Protein AF-A0A9P1GVY6-F1 (afdb_monomer)

Organism: NCBI:txid1442378

Nearest PDB structures (foldseek):
  7t14-assembly1_A  TM=4.609E-01  e=3.545E-01  Simian immunodeficiency virus (MM251 ISOLATE)

Structure (mmCIF, N/CA/C/O backbone):
data_AF-A0A9P1GVY6-F1
#
_entry.id   AF-A0A9P1GVY6-F1
#
loop_
_atom_site.group_PDB
_atom_site.id
_atom_site.type_symbol
_atom_site.label_atom_id
_atom_site.label_alt_id
_atom_site.label_comp_id
_atom_site.label_asym_id
_atom_site.label_entity_id
_atom_site.label_seq_id
_atom_site.pdbx_PDB_ins_code
_atom_site.Cartn_x
_atom_site.Cartn_y
_atom_site.Cartn_z
_atom_site.occupancy
_atom_site.B_iso_or_equiv
_atom_site.auth_seq_id
_atom_site.auth_comp_id
_atom_site.auth_asym_id
_atom_site.auth_atom_id
_atom_site.pdbx_PDB_model_num
ATOM 1 N N . MET A 1 1 ? -39.855 29.601 67.114 1.00 57.88 1 MET A N 1
ATOM 2 C CA . MET A 1 1 ? -40.256 28.501 66.204 1.00 57.88 1 MET A CA 1
ATOM 3 C C . MET A 1 1 ? -40.952 29.017 64.950 1.00 57.88 1 MET A C 1
ATOM 5 O O . MET A 1 1 ? -40.635 28.492 63.898 1.00 57.88 1 MET A O 1
ATOM 9 N N . GLN A 1 2 ? -41.820 30.037 65.027 1.00 58.91 2 GLN A N 1
ATOM 10 C CA . GLN A 1 2 ? -42.481 30.611 63.844 1.00 58.91 2 GLN A CA 1
ATOM 11 C C . GLN A 1 2 ? -41.508 31.333 62.884 1.00 58.91 2 GLN A C 1
ATOM 13 O O . GLN A 1 2 ? -41.535 31.057 61.695 1.00 58.91 2 GLN A O 1
ATOM 18 N N . GLU A 1 3 ? -40.568 32.137 63.402 1.00 62.12 3 GLU A N 1
ATOM 19 C CA . GLU A 1 3 ? -39.547 32.831 62.580 1.00 62.12 3 GLU A CA 1
ATOM 20 C C . GLU A 1 3 ? -38.687 31.884 61.734 1.00 62.12 3 GLU A C 1
ATOM 22 O O . GLU A 1 3 ? -38.387 32.171 60.583 1.00 62.12 3 GLU A O 1
ATOM 27 N N . PHE A 1 4 ? -38.333 30.716 62.276 1.00 57.78 4 PHE A N 1
ATOM 28 C CA . PHE A 1 4 ? -37.500 29.743 61.564 1.00 57.78 4 PHE A CA 1
ATOM 29 C C . PHE A 1 4 ? -38.261 29.055 60.417 1.00 57.78 4 PHE A C 1
ATOM 31 O O . PHE A 1 4 ? -37.664 28.607 59.442 1.00 57.78 4 PHE A O 1
ATOM 38 N N . VAL A 1 5 ? -39.591 28.970 60.522 1.00 68.12 5 VAL A N 1
ATOM 39 C CA . VAL A 1 5 ? -40.455 28.442 59.455 1.00 68.12 5 VAL A CA 1
ATOM 40 C C . VAL A 1 5 ? -40.623 29.481 58.343 1.00 68.12 5 VAL A C 1
ATOM 42 O O . VAL A 1 5 ? -40.557 29.112 57.169 1.00 68.12 5 VAL A O 1
ATOM 45 N N . ASP A 1 6 ? -40.740 30.762 58.699 1.00 71.75 6 ASP A N 1
ATOM 46 C CA . ASP A 1 6 ? -40.841 31.867 57.738 1.00 71.75 6 ASP A CA 1
ATOM 47 C C . ASP A 1 6 ? -39.524 32.072 56.962 1.00 71.75 6 ASP A C 1
ATOM 49 O O . ASP A 1 6 ? -39.542 32.279 55.744 1.00 71.75 6 ASP A O 1
ATOM 53 N N . GLU A 1 7 ? -38.364 31.920 57.612 1.00 69.50 7 GLU A N 1
ATOM 54 C CA . GLU A 1 7 ? -37.059 31.950 56.934 1.00 69.50 7 GLU A CA 1
ATOM 55 C C . GLU A 1 7 ? -36.899 30.792 55.937 1.00 69.50 7 GLU A C 1
ATOM 57 O O . GLU A 1 7 ? -36.458 30.999 54.804 1.00 69.50 7 GLU A O 1
ATOM 62 N N . LEU A 1 8 ? -37.319 29.577 56.304 1.00 68.00 8 LEU A N 1
ATOM 63 C CA . LEU A 1 8 ? -37.258 28.416 55.409 1.00 68.00 8 LEU A CA 1
ATOM 64 C C . LEU A 1 8 ? -38.210 28.542 54.211 1.00 68.00 8 LEU A C 1
ATOM 66 O O . LEU A 1 8 ? -37.869 28.106 53.108 1.00 68.00 8 LEU A O 1
ATOM 70 N N . GLN A 1 9 ? -39.380 29.157 54.396 1.00 70.00 9 GLN A N 1
ATOM 71 C CA . GLN A 1 9 ? -40.295 29.457 53.293 1.00 70.00 9 GLN A CA 1
ATOM 72 C C . GLN A 1 9 ? -39.716 30.520 52.361 1.00 70.00 9 GLN A C 1
ATOM 74 O O . GLN A 1 9 ? -39.736 30.332 51.147 1.00 70.00 9 GLN A O 1
ATOM 79 N N . THR A 1 10 ? -39.090 31.556 52.916 1.00 78.81 10 THR A N 1
ATOM 80 C CA . THR A 1 10 ? -38.424 32.606 52.136 1.00 78.81 10 THR A CA 1
ATOM 81 C C . THR A 1 10 ? -37.273 32.038 51.299 1.00 78.81 10 THR A C 1
ATOM 83 O O . THR A 1 10 ? -37.149 32.337 50.112 1.00 78.81 10 THR A O 1
ATOM 86 N N . VAL A 1 11 ? -36.458 31.145 51.872 1.00 73.38 11 VAL A N 1
ATOM 87 C CA . VAL A 1 11 ? -35.367 30.472 51.144 1.00 73.38 11 VAL A CA 1
ATOM 88 C C . VAL A 1 11 ? -35.909 29.577 50.026 1.00 73.38 11 VAL A C 1
ATOM 90 O O . VAL A 1 11 ? -35.386 29.601 48.912 1.00 73.38 11 VAL A O 1
ATOM 93 N N . ARG A 1 12 ? -36.978 28.817 50.281 1.00 75.50 12 ARG A N 1
ATOM 94 C CA . ARG A 1 12 ? -37.619 27.966 49.267 1.00 75.50 12 ARG A CA 1
ATOM 95 C C . ARG A 1 12 ? -38.188 28.785 48.107 1.00 75.50 12 ARG A C 1
ATOM 97 O O . ARG A 1 12 ? -38.068 28.378 46.947 1.00 75.50 12 ARG A O 1
ATOM 104 N N . ASP A 1 13 ? -38.802 29.919 48.410 1.00 78.44 13 ASP A N 1
ATOM 105 C CA . ASP A 1 13 ? -39.439 30.766 47.408 1.00 78.44 13 ASP A CA 1
ATOM 106 C C . ASP A 1 13 ? -38.372 31.486 46.558 1.00 78.44 13 ASP A C 1
ATOM 108 O O . ASP A 1 13 ? -38.482 31.506 45.330 1.00 78.44 13 ASP A O 1
ATOM 112 N N . ASN A 1 14 ? -37.256 31.901 47.171 1.00 75.75 14 ASN A N 1
ATOM 113 C CA . ASN A 1 14 ? -36.083 32.425 46.464 1.00 75.75 14 ASN A CA 1
ATOM 114 C C . ASN A 1 14 ? -35.430 31.375 45.551 1.00 75.75 14 ASN A C 1
ATOM 116 O O . ASN A 1 14 ? -35.123 31.668 44.398 1.00 75.75 14 ASN A O 1
ATOM 120 N N . ILE A 1 15 ? -35.265 30.129 46.015 1.00 70.81 15 ILE A N 1
ATOM 121 C CA . ILE A 1 15 ? -34.737 29.036 45.178 1.00 70.81 15 ILE A CA 1
ATOM 122 C C . ILE A 1 15 ? -35.673 28.764 43.996 1.00 70.81 15 ILE A C 1
ATOM 124 O O . ILE A 1 15 ? -35.215 28.573 42.872 1.00 70.81 15 ILE A O 1
ATOM 128 N N . SER A 1 16 ? -36.987 28.793 44.220 1.00 76.62 16 SER A N 1
ATOM 129 C CA . SER A 1 16 ? -37.978 28.580 43.159 1.00 76.62 16 SER A CA 1
ATOM 130 C C . SER A 1 16 ? -37.952 29.696 42.110 1.00 76.62 16 SER A C 1
ATOM 132 O O . SER A 1 16 ? -38.158 29.429 40.924 1.00 76.62 16 SER A O 1
ATOM 134 N N . GLN A 1 17 ? -37.678 30.933 42.528 1.00 73.62 17 GLN A N 1
ATOM 135 C CA . GLN A 1 17 ? -37.524 32.071 41.628 1.00 73.62 17 GLN A CA 1
ATOM 136 C C . GLN A 1 17 ? -36.227 31.983 40.817 1.00 73.62 17 GLN A C 1
ATOM 138 O O . GLN A 1 17 ? -36.279 32.108 39.596 1.00 73.62 17 GLN A O 1
ATOM 143 N N . VAL A 1 18 ? -35.102 31.648 41.455 1.00 69.00 18 VAL A N 1
ATOM 144 C CA . VAL A 1 18 ? -33.816 31.449 40.766 1.00 69.00 18 VAL A CA 1
ATOM 145 C C . VAL A 1 18 ? -33.903 30.294 39.767 1.00 69.00 18 VAL A C 1
ATOM 147 O O . VAL A 1 18 ? -33.443 30.422 38.638 1.00 69.00 18 VAL A O 1
ATOM 150 N N . VAL A 1 19 ? -34.557 29.184 40.123 1.00 69.94 19 VAL A N 1
ATOM 151 C CA . VAL A 1 19 ? -34.776 28.068 39.190 1.00 69.94 19 VAL A CA 1
ATOM 152 C C . VAL A 1 19 ? -35.637 28.500 38.000 1.00 69.94 19 VAL A C 1
ATOM 154 O O . VAL A 1 19 ? -35.350 28.087 36.881 1.00 69.94 19 VAL A O 1
ATOM 157 N N . ARG A 1 20 ? -36.652 29.357 38.189 1.00 68.62 20 ARG A N 1
ATOM 158 C CA . ARG A 1 20 ? -37.438 29.902 37.066 1.00 68.62 20 ARG A CA 1
ATOM 159 C C . ARG A 1 20 ? -36.641 30.854 36.186 1.00 68.62 20 ARG A C 1
ATOM 161 O O . ARG A 1 20 ? -36.796 30.776 34.975 1.00 68.62 20 ARG A O 1
ATOM 168 N N . GLU A 1 21 ? -35.816 31.722 36.761 1.00 66.62 21 GLU A N 1
ATOM 169 C CA . GLU A 1 21 ? -34.974 32.654 36.000 1.00 66.62 21 GLU A CA 1
ATOM 170 C C . GLU A 1 21 ? -33.907 31.892 35.195 1.00 66.62 21 GLU A C 1
ATOM 172 O O . GLU A 1 21 ? -33.784 32.102 33.991 1.00 66.62 21 GLU A O 1
ATOM 177 N N . VAL A 1 22 ? -33.254 30.892 35.799 1.00 61.00 22 VAL A N 1
ATOM 178 C CA . VAL A 1 22 ? -32.288 30.014 35.112 1.00 61.00 22 VAL A CA 1
ATOM 179 C C . VAL A 1 22 ? -32.962 29.154 34.032 1.00 61.00 22 VAL A C 1
ATOM 181 O O . VAL A 1 22 ? -32.386 28.931 32.970 1.00 61.00 22 VAL A O 1
ATOM 184 N N . MET A 1 23 ? -34.196 28.690 34.260 1.00 55.56 23 MET A N 1
ATOM 185 C CA . MET A 1 23 ? -34.976 27.950 33.255 1.00 55.56 23 MET A CA 1
ATOM 186 C C . MET A 1 23 ? -35.501 28.855 32.127 1.00 55.56 23 MET A C 1
ATOM 188 O O . MET A 1 23 ? -35.680 28.377 31.009 1.00 55.56 23 MET A O 1
ATOM 192 N N . ALA A 1 24 ? -35.736 30.146 32.388 1.00 58.75 24 ALA A N 1
ATOM 193 C CA . ALA A 1 24 ? -36.152 31.120 31.376 1.00 58.75 24 ALA A CA 1
ATOM 194 C C . ALA A 1 24 ? -34.991 31.529 30.452 1.00 58.75 24 ALA A C 1
ATOM 196 O O . ALA A 1 24 ? -35.210 31.703 29.250 1.00 58.75 24 ALA A O 1
ATOM 197 N N . ASP A 1 25 ? -33.766 31.593 30.986 1.00 48.94 25 ASP A N 1
ATOM 198 C CA . ASP A 1 25 ? -32.536 31.770 30.202 1.00 48.94 25 ASP A CA 1
ATOM 199 C C . ASP A 1 25 ? -32.129 30.496 29.441 1.00 48.94 25 ASP A C 1
ATOM 201 O O . ASP A 1 25 ? -31.471 30.573 28.405 1.00 48.94 25 ASP A O 1
ATOM 205 N N . PHE A 1 26 ? -32.624 29.323 29.855 1.00 46.75 26 PHE A N 1
ATOM 206 C CA . PHE A 1 26 ? -32.572 28.075 29.079 1.00 46.75 26 PHE A CA 1
ATOM 207 C C . PHE A 1 26 ? -33.633 28.010 27.965 1.00 46.75 26 PHE A C 1
ATOM 209 O O . PHE A 1 26 ? -34.124 26.938 27.596 1.00 46.75 26 PHE A O 1
ATOM 216 N N . ARG A 1 27 ? -33.961 29.158 27.359 1.00 46.38 27 ARG A N 1
ATOM 217 C CA . ARG A 1 27 ? -34.572 29.183 26.031 1.00 46.38 27 ARG A CA 1
ATOM 218 C C . ARG A 1 27 ? -33.591 28.520 25.073 1.00 46.38 27 ARG A C 1
ATOM 220 O O . ARG A 1 27 ? -32.607 29.123 24.651 1.00 46.38 27 ARG A O 1
ATOM 227 N N . GLN A 1 28 ? -33.871 27.260 24.746 1.00 48.03 28 GLN A N 1
ATOM 228 C CA . GLN A 1 28 ? -33.249 26.581 23.620 1.00 48.03 28 GLN A CA 1
ATOM 229 C C . GLN A 1 28 ? -33.235 27.557 22.435 1.00 48.03 28 GLN A C 1
ATOM 231 O O . GLN A 1 28 ? -34.295 28.119 22.125 1.00 48.03 28 GLN A O 1
ATOM 236 N N . PRO A 1 29 ? -32.089 27.794 21.771 1.00 40.66 29 PRO A N 1
ATOM 237 C CA . PRO A 1 29 ? -32.137 28.430 20.469 1.00 40.66 29 PRO A CA 1
ATOM 238 C C . PRO A 1 29 ? -33.083 27.578 19.626 1.00 40.66 29 PRO A C 1
ATOM 240 O O . PRO A 1 29 ? -32.897 26.364 19.528 1.00 40.66 29 PRO A O 1
ATOM 243 N N . SER A 1 30 ? -34.149 28.194 19.110 1.00 42.09 30 SER A N 1
ATOM 244 C CA . SER A 1 30 ? -35.075 27.545 18.189 1.00 42.09 30 SER A CA 1
ATOM 245 C C . SER A 1 30 ? -34.239 26.837 17.134 1.00 42.09 30 SER A C 1
ATOM 247 O O . SER A 1 30 ? -33.500 27.503 16.403 1.00 42.09 30 SER A O 1
ATOM 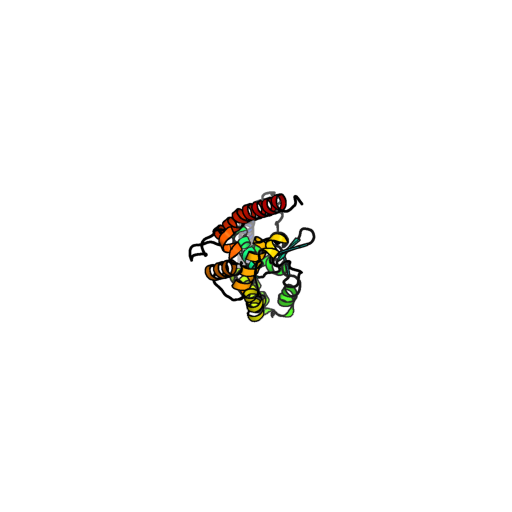249 N N . LEU A 1 31 ? -34.311 25.503 17.125 1.00 42.12 31 LEU A N 1
ATOM 250 C CA . LEU A 1 31 ? -33.673 24.673 16.116 1.00 42.12 31 LEU A CA 1
ATOM 251 C C . LEU A 1 31 ? -33.998 25.298 14.758 1.00 42.12 31 LEU A C 1
ATOM 253 O O . LEU A 1 31 ? -35.185 25.491 14.470 1.00 42.12 31 LEU A O 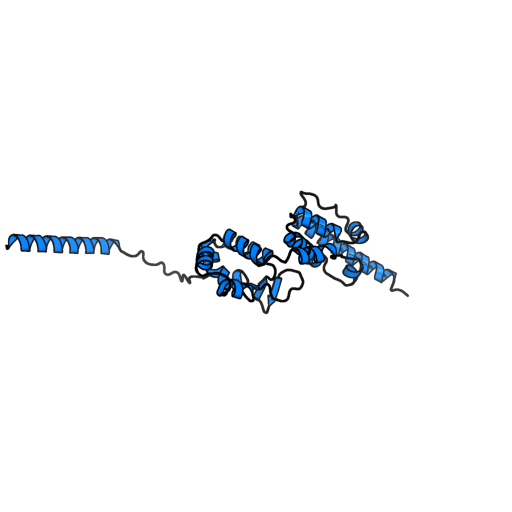1
ATOM 257 N N . PRO A 1 32 ? -33.003 25.647 13.925 1.00 37.62 32 PRO A N 1
ATOM 258 C CA . PRO A 1 32 ? -33.308 25.845 12.527 1.00 37.62 32 PRO A CA 1
ATOM 259 C C . PRO A 1 32 ? -33.958 24.542 12.057 1.00 37.62 32 PRO A C 1
ATOM 261 O O . PRO A 1 32 ? -33.372 23.468 12.194 1.00 37.62 32 PRO A O 1
ATOM 264 N N . THR A 1 33 ? -35.190 24.628 11.557 1.00 41.81 33 THR A N 1
ATOM 265 C CA . THR A 1 33 ? -35.785 23.622 10.674 1.00 41.81 33 THR A CA 1
ATOM 266 C C . THR A 1 33 ? -34.893 23.526 9.445 1.00 41.81 33 THR A C 1
ATOM 268 O O . THR A 1 33 ? -35.116 24.162 8.422 1.00 41.81 33 THR A O 1
ATOM 271 N N . ALA A 1 34 ? -33.812 22.789 9.609 1.00 41.19 34 ALA A N 1
ATOM 272 C CA . ALA A 1 34 ? -33.017 22.217 8.564 1.00 41.19 34 ALA A CA 1
ATOM 273 C C . ALA A 1 34 ? -33.097 20.726 8.838 1.00 41.19 34 ALA A C 1
ATOM 275 O O . ALA A 1 34 ? -32.741 20.283 9.935 1.00 41.19 34 ALA A O 1
ATOM 276 N N . ASP A 1 35 ? -33.589 19.986 7.854 1.00 37.91 35 ASP A N 1
ATOM 277 C CA . ASP A 1 35 ? -33.388 18.554 7.699 1.00 37.91 35 ASP A CA 1
ATOM 278 C C . ASP A 1 35 ? -31.891 18.242 7.825 1.00 37.91 35 ASP A C 1
ATOM 280 O O . ASP A 1 35 ? -31.164 18.085 6.849 1.00 37.91 35 ASP A O 1
ATOM 284 N N . THR A 1 36 ? -31.387 18.204 9.054 1.00 40.12 36 THR A N 1
ATOM 285 C CA . THR A 1 36 ? -30.018 17.808 9.342 1.00 40.12 36 THR A CA 1
ATOM 286 C C . THR A 1 36 ? -30.092 16.328 9.624 1.00 40.12 36 THR A C 1
ATOM 288 O O . THR A 1 36 ? -29.947 15.862 10.752 1.00 40.12 36 THR A O 1
ATOM 291 N N . THR A 1 37 ? -30.380 15.581 8.561 1.00 39.41 37 THR A N 1
ATOM 292 C CA . THR A 1 37 ? -29.920 14.207 8.439 1.00 39.41 37 THR A CA 1
ATOM 293 C C . THR A 1 37 ? -28.463 14.232 8.885 1.00 39.41 37 THR A C 1
ATOM 295 O O . THR A 1 37 ? -27.634 14.890 8.256 1.00 39.41 37 THR A O 1
ATOM 298 N N . PHE A 1 38 ? -28.148 13.614 10.022 1.00 43.47 38 PHE A N 1
ATOM 299 C CA . PHE A 1 38 ? -26.767 13.311 10.365 1.00 43.47 38 PHE A CA 1
ATOM 300 C C . PHE A 1 38 ? -26.301 12.377 9.246 1.00 43.47 38 PHE A C 1
ATOM 302 O O . PHE A 1 38 ? -26.615 11.190 9.263 1.00 43.47 38 PHE A O 1
ATOM 309 N N . ILE A 1 39 ? -25.668 12.922 8.204 1.00 53.41 39 ILE A N 1
ATOM 310 C CA . ILE A 1 39 ? -25.102 12.113 7.129 1.00 53.41 39 ILE A CA 1
ATOM 311 C C . ILE A 1 39 ? -23.860 11.475 7.745 1.00 53.41 39 ILE A C 1
ATOM 313 O O . ILE A 1 39 ? -22.765 12.036 7.706 1.00 53.41 39 ILE A O 1
ATOM 317 N N . GLY A 1 40 ? -24.059 10.348 8.428 1.00 66.12 40 GLY A N 1
ATOM 318 C CA . GLY A 1 40 ? -22.969 9.474 8.822 1.00 66.12 40 GLY A CA 1
ATOM 319 C C . GLY A 1 40 ? -22.167 9.144 7.570 1.00 66.12 40 GLY A C 1
ATOM 320 O O . GLY A 1 40 ? -22.735 8.841 6.522 1.00 66.12 40 GLY A O 1
ATOM 321 N N . LEU A 1 41 ? -20.845 9.276 7.646 1.00 81.94 41 LEU A N 1
ATOM 322 C CA . LEU A 1 41 ? -19.992 8.863 6.544 1.00 81.94 41 LEU A CA 1
ATOM 323 C C . LEU A 1 41 ? -20.113 7.342 6.406 1.00 81.94 41 LEU A C 1
ATOM 325 O O . LEU A 1 41 ? -19.606 6.611 7.251 1.00 81.94 41 LEU A O 1
ATOM 329 N N . GLU A 1 42 ? -20.798 6.870 5.366 1.00 86.44 42 GLU A N 1
ATOM 330 C CA . GLU A 1 42 ? -20.903 5.428 5.130 1.00 86.44 42 GLU A CA 1
ATOM 331 C C . GLU A 1 42 ? -19.528 4.827 4.779 1.00 86.44 42 GLU A C 1
ATOM 333 O O . GLU A 1 42 ? -18.759 5.480 4.058 1.00 86.44 42 GLU A O 1
ATOM 338 N N . PRO A 1 43 ? -19.213 3.594 5.231 1.00 86.69 43 PRO A N 1
ATOM 339 C CA . PRO A 1 43 ? -17.962 2.898 4.908 1.00 86.69 43 PRO A CA 1
ATOM 340 C C . PRO A 1 43 ? -17.672 2.843 3.405 1.00 86.69 43 PRO A C 1
ATOM 342 O O . PRO A 1 43 ? -16.525 2.986 2.988 1.00 86.69 43 PRO A O 1
ATOM 345 N N . GLU A 1 44 ? -18.716 2.730 2.584 1.00 87.81 44 GLU A N 1
ATOM 346 C CA . GLU A 1 44 ? -18.644 2.705 1.118 1.00 87.81 44 GLU A CA 1
ATOM 347 C C . GLU A 1 44 ? -17.942 3.944 0.532 1.00 87.81 44 GLU A C 1
ATOM 349 O O . GLU A 1 44 ? -17.226 3.847 -0.464 1.00 87.81 44 GLU A O 1
ATOM 354 N N . HIS A 1 45 ? -18.044 5.109 1.185 1.00 85.88 45 HIS A N 1
ATOM 355 C CA . HIS A 1 45 ? -17.346 6.325 0.749 1.00 85.88 45 HIS A CA 1
ATOM 356 C C . HIS A 1 45 ? -15.822 6.250 0.951 1.00 85.88 45 HIS A C 1
ATOM 358 O O . HIS A 1 45 ? -15.056 6.965 0.281 1.00 85.88 45 HIS A O 1
ATOM 364 N N . ILE A 1 46 ? -15.365 5.414 1.885 1.00 91.06 46 ILE A N 1
ATOM 365 C CA . ILE A 1 46 ? -13.948 5.118 2.122 1.00 91.06 46 ILE A CA 1
ATOM 366 C C . ILE A 1 46 ? -13.515 3.965 1.207 1.00 91.06 46 ILE A C 1
ATOM 368 O O . ILE A 1 46 ? -12.495 4.098 0.522 1.00 91.06 46 ILE A O 1
ATOM 372 N N . GLY A 1 47 ? -14.334 2.912 1.156 1.00 93.25 47 GLY A N 1
ATOM 373 C CA . GLY A 1 47 ? -14.060 1.598 0.580 1.00 93.25 47 GLY A CA 1
ATOM 374 C C . GLY A 1 47 ? -13.663 0.589 1.660 1.00 93.25 47 GLY A C 1
ATOM 375 O O . GLY A 1 47 ? -13.341 0.962 2.789 1.00 93.25 47 GLY A O 1
ATOM 376 N N . TYR A 1 48 ? -13.684 -0.694 1.311 1.00 96.12 48 TYR A N 1
ATOM 377 C CA . TYR A 1 48 ? -13.431 -1.786 2.251 1.00 96.12 48 TYR A CA 1
ATOM 378 C C . TYR A 1 48 ? -12.014 -2.322 2.114 1.00 96.12 48 TYR A C 1
ATOM 380 O O . TYR A 1 48 ? -11.447 -2.303 1.030 1.00 96.12 48 TYR A O 1
ATOM 388 N N . PHE A 1 49 ? -11.445 -2.838 3.194 1.00 97.25 49 PHE A N 1
ATOM 389 C CA . PHE A 1 49 ? -10.153 -3.506 3.202 1.00 97.25 49 PHE A CA 1
ATOM 390 C C . PHE A 1 49 ? -10.342 -5.005 3.410 1.00 97.25 49 PHE A C 1
ATOM 392 O O . PHE A 1 49 ? -10.831 -5.435 4.457 1.00 97.25 49 PHE A O 1
ATOM 399 N N . ASN A 1 50 ? -9.940 -5.792 2.415 1.00 95.94 50 ASN A N 1
ATOM 400 C CA . ASN A 1 50 ? -9.920 -7.245 2.479 1.00 95.94 50 ASN A CA 1
ATOM 401 C C . ASN A 1 50 ? -8.596 -7.772 1.903 1.00 95.94 50 ASN A C 1
ATOM 403 O O . ASN A 1 50 ? -8.474 -7.892 0.682 1.00 95.94 50 ASN A O 1
ATOM 407 N N . PRO A 1 51 ? -7.610 -8.119 2.744 1.00 93.75 51 PRO A N 1
ATOM 408 C CA . PRO A 1 51 ? -6.330 -8.648 2.268 1.00 93.75 51 PRO A CA 1
ATOM 409 C C . PRO A 1 51 ? -6.455 -10.041 1.622 1.00 93.75 51 PRO A C 1
ATOM 411 O O . PRO A 1 51 ? -5.555 -10.446 0.890 1.00 93.75 51 PRO A O 1
ATOM 414 N N . ASP A 1 52 ? -7.556 -10.764 1.859 1.00 93.25 52 ASP A N 1
ATOM 415 C CA . ASP A 1 52 ? -7.777 -12.112 1.318 1.00 93.25 52 ASP A CA 1
ATOM 416 C C . ASP A 1 52 ? -8.534 -12.103 -0.020 1.00 93.25 52 ASP A C 1
ATOM 418 O O . ASP A 1 52 ? -8.711 -13.154 -0.642 1.00 93.25 52 ASP A O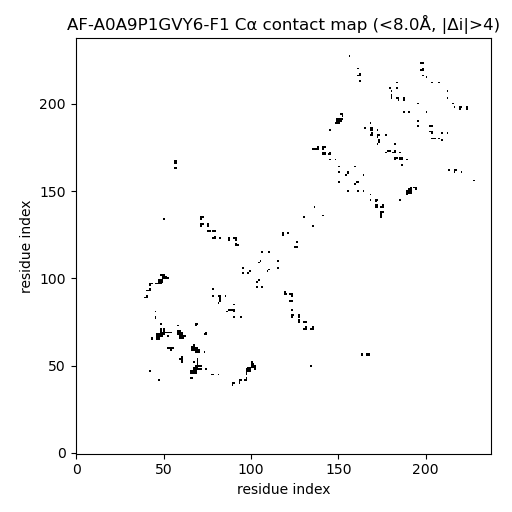 1
ATOM 422 N N . ALA A 1 53 ? -9.033 -10.941 -0.454 1.00 91.19 53 ALA A N 1
ATOM 423 C CA . ALA A 1 53 ? -9.761 -10.842 -1.711 1.00 91.19 53 ALA A CA 1
ATOM 424 C C . ALA A 1 53 ? -8.824 -11.077 -2.912 1.00 91.19 53 ALA A C 1
ATOM 426 O O . ALA A 1 53 ? -7.641 -10.726 -2.864 1.00 91.19 53 ALA A O 1
ATOM 427 N N . PRO A 1 54 ? -9.337 -11.664 -4.010 1.00 86.75 54 PRO A N 1
ATOM 428 C CA . PRO A 1 54 ? -8.559 -11.835 -5.226 1.00 86.75 54 PRO A CA 1
ATOM 429 C C . PRO A 1 54 ? -8.121 -10.476 -5.782 1.00 86.75 54 PRO A C 1
ATOM 431 O O . PRO A 1 54 ? -8.909 -9.533 -5.872 1.00 86.75 54 PRO A O 1
ATOM 434 N N . ASP A 1 55 ? -6.851 -10.415 -6.172 1.00 84.38 55 ASP A N 1
ATOM 435 C CA . ASP A 1 55 ? -6.148 -9.210 -6.597 1.00 84.38 55 ASP A CA 1
ATOM 436 C C . ASP A 1 55 ? -5.429 -9.492 -7.919 1.00 84.38 55 ASP A C 1
ATOM 438 O O . ASP A 1 55 ? -4.686 -10.470 -8.039 1.00 84.38 55 ASP A O 1
ATOM 442 N N . ASP A 1 56 ? -5.644 -8.633 -8.909 1.00 83.38 56 ASP A N 1
ATOM 443 C CA . ASP A 1 56 ? -4.973 -8.680 -10.211 1.00 83.38 56 ASP A CA 1
ATOM 444 C C . ASP A 1 56 ? -3.548 -8.090 -10.170 1.00 83.38 56 ASP A C 1
ATOM 446 O O . ASP A 1 56 ? -2.839 -8.053 -11.177 1.00 83.38 56 ASP A O 1
ATOM 450 N N . GLY A 1 57 ? -3.110 -7.664 -8.985 1.00 79.56 57 GLY A N 1
ATOM 451 C CA . GLY A 1 57 ? -1.818 -7.064 -8.697 1.00 79.56 57 GLY A CA 1
ATOM 452 C C . GLY A 1 57 ? -1.895 -5.561 -8.434 1.00 79.56 57 GLY A C 1
ATOM 453 O O . GLY A 1 57 ? -0.930 -4.997 -7.910 1.00 79.56 57 GLY A O 1
ATOM 454 N N . THR A 1 58 ? -3.023 -4.912 -8.734 1.00 84.44 58 THR A N 1
ATOM 455 C CA . THR A 1 58 ? -3.211 -3.468 -8.531 1.00 84.44 58 THR A CA 1
ATOM 456 C C . THR A 1 58 ? -3.383 -3.076 -7.068 1.00 84.44 58 THR A C 1
ATOM 458 O O . THR A 1 58 ? -3.206 -1.905 -6.731 1.00 84.44 58 THR A O 1
ATOM 461 N N . GLY A 1 59 ? -3.701 -4.032 -6.190 1.00 86.12 59 GLY A N 1
ATOM 462 C CA . GLY A 1 59 ? -4.015 -3.747 -4.791 1.00 86.12 59 GLY A CA 1
ATOM 463 C C . GLY A 1 59 ? -5.454 -3.259 -4.578 1.00 86.12 59 GLY A C 1
ATOM 464 O O . GLY A 1 59 ? -5.801 -2.856 -3.462 1.00 86.12 59 GLY A O 1
ATOM 465 N N . ILE A 1 60 ? -6.273 -3.256 -5.639 1.00 89.75 60 ILE A N 1
ATOM 466 C CA . ILE A 1 60 ? -7.667 -2.811 -5.648 1.00 89.75 60 ILE A CA 1
ATOM 467 C C . ILE A 1 60 ? -8.495 -3.810 -6.462 1.00 89.75 60 ILE A C 1
ATOM 469 O O . ILE A 1 60 ? -8.196 -4.104 -7.611 1.00 89.75 60 ILE A O 1
ATOM 473 N N . SER A 1 61 ? -9.583 -4.287 -5.879 1.00 88.75 61 SER A N 1
ATOM 474 C CA . SER A 1 61 ? -10.588 -5.124 -6.518 1.00 88.75 61 SER A CA 1
ATOM 475 C C . SER A 1 61 ? -11.930 -4.393 -6.506 1.00 88.75 61 SER A C 1
ATOM 477 O O . SER A 1 61 ? -12.233 -3.647 -5.572 1.00 88.75 61 SER A O 1
ATOM 479 N N . MET A 1 62 ? -12.729 -4.561 -7.558 1.00 85.06 62 MET A N 1
ATOM 480 C CA . MET A 1 62 ? -14.092 -4.031 -7.613 1.00 85.06 62 MET A CA 1
ATOM 481 C C . MET A 1 62 ? -15.082 -5.185 -7.603 1.00 85.06 62 MET A C 1
ATOM 483 O O . MET A 1 62 ? -15.056 -6.035 -8.492 1.00 85.06 62 MET A O 1
ATOM 487 N N . GLU A 1 63 ? -15.987 -5.183 -6.631 1.00 83.75 63 GLU A N 1
ATOM 488 C CA . GLU A 1 63 ? -17.072 -6.153 -6.547 1.00 83.75 63 GLU A CA 1
ATOM 489 C C . GLU A 1 63 ? -18.404 -5.413 -6.598 1.00 83.75 63 GLU A C 1
ATOM 491 O O . GLU A 1 63 ? -18.756 -4.719 -5.655 1.00 83.75 63 GLU A O 1
ATOM 496 N N . THR A 1 64 ? -19.143 -5.553 -7.704 1.00 75.38 64 THR A N 1
ATOM 497 C CA . THR A 1 64 ? -20.533 -5.069 -7.839 1.00 75.38 64 THR A CA 1
ATOM 498 C C . THR A 1 64 ? -20.743 -3.640 -7.302 1.00 75.38 64 THR A C 1
ATOM 500 O O . THR A 1 64 ? -21.676 -3.394 -6.549 1.00 75.38 64 THR A O 1
ATOM 503 N N . ASP A 1 65 ? -19.857 -2.713 -7.691 1.00 81.56 65 ASP A N 1
ATOM 504 C CA . ASP A 1 65 ? -19.836 -1.284 -7.299 1.00 81.56 65 ASP A CA 1
ATOM 505 C C . ASP A 1 65 ? -19.184 -0.944 -5.941 1.00 81.56 65 ASP A C 1
ATOM 507 O O . ASP A 1 65 ? -19.119 0.213 -5.530 1.00 81.56 65 ASP A O 1
ATOM 511 N N . ILE A 1 66 ? -18.604 -1.934 -5.264 1.00 88.00 66 ILE A N 1
ATOM 512 C CA . ILE A 1 66 ? -17.845 -1.745 -4.029 1.00 88.00 66 ILE A CA 1
ATOM 513 C C . ILE A 1 66 ? -16.346 -1.775 -4.329 1.00 88.00 66 ILE A C 1
ATOM 515 O O . ILE A 1 66 ? -15.828 -2.705 -4.949 1.00 88.00 66 ILE A O 1
ATOM 519 N N . THR A 1 67 ? -15.626 -0.757 -3.851 1.00 91.94 67 THR A N 1
ATOM 520 C CA . THR A 1 67 ? -14.157 -0.737 -3.901 1.00 91.94 67 THR A CA 1
ATOM 521 C C . THR A 1 67 ? -13.585 -1.523 -2.727 1.00 91.94 67 THR A C 1
ATOM 523 O O . THR A 1 67 ? -13.785 -1.145 -1.568 1.00 91.94 67 THR A O 1
ATOM 526 N N . ILE A 1 68 ? -12.843 -2.585 -3.032 1.00 94.75 68 ILE A N 1
ATOM 527 C CA . ILE A 1 68 ? -12.148 -3.434 -2.068 1.00 94.75 68 ILE A CA 1
ATOM 528 C C . ILE A 1 68 ? -10.643 -3.243 -2.247 1.00 94.75 68 ILE A C 1
ATOM 530 O O . ILE A 1 68 ? -10.077 -3.536 -3.291 1.00 94.75 68 ILE A O 1
ATOM 534 N N . PHE A 1 69 ? -9.967 -2.767 -1.216 1.00 95.62 69 PHE A N 1
ATOM 535 C CA . PHE A 1 69 ? -8.519 -2.681 -1.157 1.00 95.62 69 PHE A CA 1
ATOM 536 C C . PHE A 1 69 ? -7.948 -3.999 -0.642 1.00 95.62 69 PHE A C 1
ATOM 538 O O . PHE A 1 69 ? -8.341 -4.478 0.422 1.00 95.62 69 PHE A O 1
ATOM 545 N N . THR A 1 70 ? -6.995 -4.559 -1.375 1.00 94.69 70 THR A N 1
ATOM 546 C CA . THR A 1 70 ? -6.234 -5.754 -0.977 1.00 94.69 70 THR A CA 1
ATOM 547 C C . THR A 1 70 ? -4.829 -5.385 -0.497 1.00 94.69 70 THR A C 1
ATOM 549 O O . THR A 1 70 ? -4.201 -6.132 0.249 1.00 94.69 70 THR A O 1
ATOM 552 N N . ASP A 1 71 ? -4.333 -4.207 -0.888 1.00 93.81 71 ASP A N 1
ATOM 553 C CA . ASP A 1 71 ? -3.077 -3.638 -0.406 1.00 93.81 71 ASP A CA 1
ATOM 554 C C . ASP A 1 71 ? -3.320 -2.673 0.762 1.00 93.81 71 ASP A C 1
ATOM 556 O O . ASP A 1 71 ? -3.981 -1.634 0.623 1.00 93.81 71 ASP A O 1
ATOM 560 N N . VAL A 1 72 ? -2.722 -2.997 1.912 1.00 95.38 72 VAL A N 1
ATOM 561 C CA . VAL A 1 72 ? -2.793 -2.179 3.122 1.00 95.38 72 VAL A CA 1
ATOM 562 C C . VAL A 1 72 ? -2.271 -0.763 2.893 1.00 95.38 72 VAL A C 1
ATOM 564 O O . VAL A 1 72 ? -2.871 0.184 3.389 1.00 95.38 72 VAL A O 1
ATOM 567 N N . PHE A 1 73 ? -1.219 -0.579 2.090 1.00 94.25 73 PHE A N 1
ATOM 568 C CA . PHE A 1 73 ? -0.628 0.739 1.863 1.00 94.25 73 PHE A CA 1
ATOM 569 C C . PHE A 1 73 ? -1.562 1.667 1.086 1.00 94.25 73 PHE A C 1
ATOM 571 O O . PHE A 1 73 ? -1.554 2.883 1.301 1.00 94.25 73 PHE A O 1
ATOM 578 N N . ILE A 1 74 ? -2.356 1.113 0.165 1.00 93.81 74 ILE A N 1
ATOM 579 C CA . ILE A 1 74 ? -3.336 1.882 -0.608 1.00 93.81 74 ILE A CA 1
ATOM 580 C C . ILE A 1 74 ? -4.508 2.248 0.301 1.00 93.81 74 ILE A C 1
ATOM 582 O O . ILE A 1 74 ? -4.903 3.417 0.354 1.00 93.81 74 ILE A O 1
ATOM 586 N N . PHE A 1 75 ? -5.013 1.277 1.067 1.00 96.50 75 PHE A N 1
ATOM 587 C CA . PHE A 1 75 ? -6.105 1.497 2.009 1.00 96.50 75 PHE A CA 1
ATOM 588 C C . PHE A 1 75 ? -5.762 2.563 3.056 1.00 96.50 75 PHE A C 1
ATOM 590 O O . PHE A 1 75 ? -6.529 3.504 3.261 1.00 96.50 75 PHE A O 1
ATOM 597 N N . THR A 1 76 ? -4.588 2.488 3.682 1.00 96.38 76 THR A N 1
ATOM 598 C CA . THR A 1 76 ? -4.185 3.467 4.699 1.00 96.38 76 THR A CA 1
ATOM 599 C C . THR A 1 76 ? -3.916 4.845 4.106 1.00 96.38 76 THR A C 1
ATOM 601 O O . THR A 1 76 ? -4.267 5.854 4.717 1.00 96.38 76 THR A O 1
ATOM 604 N N . SER A 1 77 ? -3.368 4.928 2.890 1.00 94.94 77 SER A N 1
ATOM 605 C CA . SER A 1 77 ? -3.242 6.202 2.164 1.00 94.94 77 SER A CA 1
ATOM 606 C C . SER A 1 77 ? -4.612 6.827 1.887 1.00 94.94 77 SER A C 1
ATOM 608 O O . SER A 1 77 ? -4.807 8.029 2.090 1.00 94.94 77 SER A O 1
ATOM 610 N N . ARG A 1 78 ? -5.595 6.008 1.492 1.00 94.88 78 ARG A N 1
ATOM 611 C CA . ARG A 1 78 ? -6.986 6.437 1.304 1.00 94.88 78 ARG A CA 1
ATOM 612 C C . ARG A 1 78 ? -7.609 6.910 2.616 1.00 94.88 78 ARG A C 1
ATOM 614 O O . ARG A 1 78 ? -8.266 7.950 2.622 1.00 94.88 78 ARG A O 1
ATOM 621 N N . LEU A 1 79 ? -7.361 6.200 3.714 1.00 95.25 79 LEU A N 1
ATOM 622 C CA . LEU A 1 79 ? -7.846 6.550 5.048 1.00 95.25 79 LEU A CA 1
ATOM 623 C C . LEU A 1 79 ? -7.309 7.916 5.502 1.00 95.25 79 LEU A C 1
ATOM 625 O O . LEU A 1 79 ? -8.091 8.782 5.897 1.00 95.25 79 LEU A O 1
ATOM 629 N N . ARG A 1 80 ? -5.996 8.149 5.353 1.00 95.94 80 ARG A N 1
ATOM 630 C CA . ARG A 1 80 ? -5.344 9.443 5.635 1.00 95.94 80 ARG A CA 1
ATOM 631 C C . ARG A 1 80 ? -5.945 10.571 4.796 1.00 95.94 80 ARG A C 1
ATOM 633 O O . ARG A 1 80 ? -6.298 11.623 5.323 1.00 95.94 80 ARG A O 1
ATOM 640 N N . HIS A 1 81 ? -6.122 10.338 3.496 1.00 94.50 81 HIS A N 1
ATOM 641 C CA . HIS A 1 81 ? -6.722 11.317 2.593 1.00 94.50 81 HIS A CA 1
ATOM 642 C C . HIS A 1 81 ? -8.166 11.668 2.987 1.00 94.50 81 HIS A C 1
ATOM 644 O O . HIS A 1 81 ? -8.535 12.841 3.033 1.00 94.50 81 HIS A O 1
ATOM 650 N N . ARG A 1 82 ? -8.987 10.667 3.328 1.00 93.62 82 ARG A N 1
ATOM 651 C CA . ARG A 1 82 ? -10.364 10.890 3.790 1.00 93.62 82 ARG A CA 1
ATOM 652 C C . ARG A 1 82 ? -10.413 11.619 5.132 1.00 93.62 82 ARG A C 1
ATOM 654 O O . ARG A 1 82 ? -11.271 12.482 5.299 1.00 93.62 82 ARG A O 1
ATOM 661 N N . ALA A 1 83 ? -9.477 11.345 6.039 1.00 93.81 83 ALA A N 1
ATOM 662 C CA . ALA A 1 83 ? -9.361 12.064 7.308 1.00 93.81 83 ALA A CA 1
ATOM 663 C C . ALA A 1 83 ? -9.027 13.547 7.102 1.00 93.81 83 ALA A C 1
ATOM 665 O O . ALA A 1 83 ? -9.601 14.392 7.785 1.00 93.81 83 ALA A O 1
ATOM 666 N N . ALA A 1 84 ? -8.180 13.871 6.120 1.00 92.94 84 ALA A N 1
ATOM 667 C CA . ALA A 1 84 ? -7.865 15.255 5.771 1.00 92.94 84 ALA A CA 1
ATOM 668 C C . ALA A 1 84 ? -9.072 16.026 5.200 1.00 92.94 84 ALA A C 1
ATOM 670 O O . ALA A 1 84 ? -9.186 17.227 5.422 1.00 92.94 84 ALA A O 1
ATOM 671 N N . ILE A 1 85 ? -9.978 15.349 4.482 1.00 92.69 85 ILE A N 1
ATOM 672 C CA . ILE A 1 85 ? -11.153 15.978 3.854 1.00 92.69 85 ILE A CA 1
ATOM 673 C C . ILE A 1 85 ? -12.332 16.095 4.825 1.00 92.69 85 ILE A C 1
ATOM 675 O O . ILE A 1 85 ? -12.946 17.152 4.931 1.00 92.69 85 ILE A O 1
ATOM 679 N N . HIS A 1 86 ? -12.686 14.997 5.493 1.00 89.38 86 HIS A N 1
ATOM 680 C CA . HIS A 1 86 ? -13.911 14.902 6.296 1.00 89.38 86 HIS A CA 1
ATOM 681 C C . HIS A 1 86 ? -13.669 15.156 7.786 1.00 89.38 86 HIS A C 1
ATOM 683 O O . HIS A 1 86 ? -14.614 15.313 8.553 1.00 89.38 86 HIS A O 1
ATOM 689 N N . GLY A 1 87 ? -12.407 15.204 8.204 1.00 90.38 87 GLY A N 1
ATOM 690 C CA . GLY A 1 87 ? -12.021 15.295 9.599 1.00 90.38 87 GLY A CA 1
ATOM 691 C C . GLY A 1 87 ? -11.808 13.921 10.226 1.00 90.38 87 GLY A C 1
ATOM 692 O O . GLY A 1 87 ? -1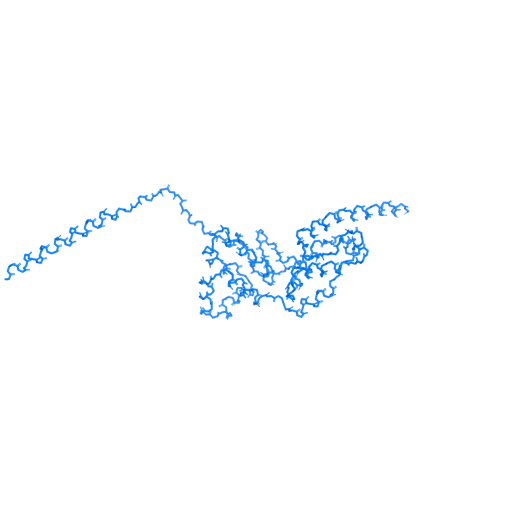2.542 12.954 10.013 1.00 90.38 87 GLY A O 1
ATOM 693 N N . GLU A 1 88 ? -10.783 13.853 11.061 1.00 92.31 88 GLU A N 1
ATOM 694 C CA . GLU A 1 88 ? -10.304 12.621 11.675 1.00 92.31 88 GLU A CA 1
ATOM 695 C C . GLU A 1 88 ? -11.332 11.961 12.604 1.00 92.31 88 GLU A C 1
ATOM 697 O O . GLU A 1 88 ? -11.430 10.738 12.677 1.00 92.31 88 GLU A O 1
ATOM 702 N N . ALA A 1 89 ? -12.146 12.764 13.296 1.00 90.06 89 ALA A N 1
ATOM 703 C CA . ALA A 1 89 ? -13.189 12.267 14.187 1.00 90.06 89 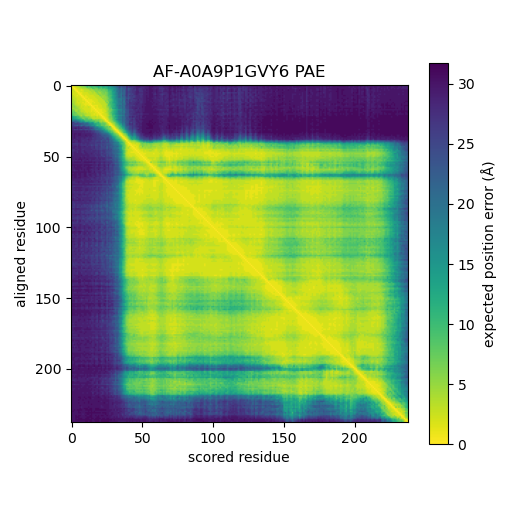ALA A CA 1
ATOM 704 C C . ALA A 1 89 ? -14.229 11.402 13.462 1.00 90.06 89 ALA A C 1
ATOM 706 O O . ALA A 1 89 ? -14.625 10.378 14.007 1.00 90.06 89 ALA A O 1
ATOM 707 N N . LEU A 1 90 ? -14.623 11.772 12.240 1.00 90.88 90 LEU A N 1
ATOM 708 C CA . LEU A 1 90 ? -15.589 10.993 11.466 1.00 90.88 90 LEU A CA 1
ATOM 709 C C . LEU A 1 90 ? -14.984 9.678 10.973 1.00 90.88 90 LEU A C 1
ATOM 711 O O . LEU A 1 90 ? -15.619 8.636 11.092 1.00 90.88 90 LEU A O 1
ATOM 715 N N . ILE A 1 91 ? -13.739 9.701 10.491 1.00 93.25 91 ILE A N 1
ATOM 716 C CA . ILE A 1 91 ? -13.071 8.484 10.007 1.00 93.25 91 ILE A CA 1
ATOM 717 C C . ILE A 1 91 ? -12.856 7.474 11.139 1.00 93.25 91 ILE A C 1
ATOM 719 O O . ILE A 1 91 ? -13.052 6.275 10.940 1.00 93.25 91 ILE A O 1
ATOM 723 N N . ARG A 1 92 ? -12.529 7.942 12.352 1.00 92.12 92 ARG A N 1
ATOM 724 C CA . ARG A 1 92 ? -12.358 7.072 13.529 1.00 92.12 92 ARG A CA 1
ATOM 725 C C . ARG A 1 92 ? -13.611 6.275 13.896 1.00 92.12 92 ARG A C 1
ATOM 727 O O . ARG A 1 92 ? -13.477 5.195 14.453 1.00 92.12 92 ARG A O 1
ATOM 734 N N . LEU A 1 93 ? -14.800 6.777 13.565 1.00 90.75 93 LEU A N 1
ATOM 735 C CA . LEU A 1 93 ? -16.070 6.103 13.858 1.00 90.75 93 LEU A CA 1
ATOM 736 C C . LEU A 1 93 ? -16.447 5.016 12.836 1.00 90.75 93 LEU A C 1
ATOM 738 O O . LEU A 1 93 ? -17.433 4.308 13.046 1.00 90.75 93 LEU A O 1
ATOM 742 N N . VAL A 1 94 ? -15.730 4.942 11.709 1.00 92.56 94 VAL A N 1
ATOM 743 C CA . VAL A 1 94 ? -16.152 4.174 10.525 1.00 92.56 94 VAL A CA 1
ATOM 744 C C . VAL A 1 94 ? -15.074 3.205 10.029 1.00 92.56 94 VAL A C 1
ATOM 746 O O . VAL A 1 94 ? -15.405 2.211 9.386 1.00 92.56 94 VAL A O 1
ATOM 749 N N . TRP A 1 95 ? -13.789 3.454 10.308 1.00 94.00 95 TRP A N 1
ATOM 750 C CA . TRP A 1 95 ? -12.686 2.656 9.750 1.00 94.00 95 TRP A CA 1
ATOM 751 C C . TRP A 1 95 ? -12.762 1.163 10.103 1.00 94.00 95 TRP A C 1
ATOM 753 O O . TRP A 1 95 ? -12.409 0.326 9.278 1.00 94.00 95 TRP A O 1
ATOM 763 N N . ASP A 1 96 ? -13.242 0.818 11.298 1.00 93.88 96 ASP A N 1
ATOM 764 C CA . ASP A 1 96 ? -13.375 -0.563 11.766 1.00 93.88 96 ASP A CA 1
ATOM 765 C C . ASP A 1 96 ? -14.448 -1.326 10.974 1.00 93.88 96 ASP A C 1
ATOM 767 O O . ASP A 1 96 ? -14.284 -2.509 10.679 1.00 93.88 96 ASP A O 1
ATOM 771 N N . ARG A 1 97 ? -15.502 -0.625 10.541 1.00 94.62 97 ARG A N 1
ATOM 772 C CA . ARG A 1 97 ? -16.551 -1.150 9.648 1.00 94.62 97 ARG A CA 1
ATOM 773 C C . ARG A 1 97 ? -16.082 -1.333 8.207 1.00 94.62 97 ARG A C 1
ATOM 775 O O . ARG A 1 97 ? -16.765 -1.993 7.431 1.00 94.62 97 ARG A O 1
ATOM 782 N N . CYS A 1 98 ? -14.944 -0.746 7.841 1.00 95.31 98 CYS A N 1
ATOM 783 C CA . CYS A 1 98 ? -14.344 -0.935 6.524 1.00 95.31 98 CYS A CA 1
ATOM 784 C C . CYS A 1 98 ? -13.558 -2.255 6.440 1.00 95.31 98 CYS A C 1
ATOM 786 O O . CYS A 1 98 ? -13.155 -2.643 5.351 1.00 95.31 98 CYS A O 1
ATOM 788 N N . LEU A 1 99 ? -13.309 -2.947 7.557 1.00 96.38 99 LEU A N 1
ATOM 789 C CA . LEU A 1 99 ? -12.514 -4.175 7.576 1.00 96.38 99 LEU A CA 1
ATOM 790 C C . LEU A 1 99 ? -13.359 -5.397 7.200 1.00 96.38 99 LEU A C 1
ATOM 792 O O . LEU A 1 99 ? -14.450 -5.597 7.731 1.00 96.38 99 LEU A O 1
ATOM 796 N N . LEU A 1 100 ? -12.814 -6.257 6.342 1.00 95.69 100 LEU A N 1
ATOM 797 C CA . LEU A 1 100 ? -13.406 -7.526 5.915 1.00 95.69 100 LEU A CA 1
ATOM 798 C C . LEU A 1 100 ? -12.381 -8.668 6.033 1.00 95.69 100 LEU A C 1
ATOM 800 O O . LEU A 1 100 ? -11.195 -8.436 6.266 1.00 95.69 100 LEU A O 1
ATOM 804 N N . GLY A 1 101 ? -12.840 -9.914 5.887 1.00 94.62 101 GLY A N 1
ATOM 805 C CA . GLY A 1 101 ? -11.963 -11.092 5.859 1.00 94.62 101 GLY A CA 1
ATOM 806 C C . GLY A 1 101 ? -11.062 -11.207 7.094 1.00 94.62 101 GLY A C 1
ATOM 807 O O . GLY A 1 101 ? -11.495 -10.967 8.227 1.00 94.62 101 GLY A O 1
ATOM 808 N N . SER A 1 102 ? -9.794 -11.549 6.879 1.00 95.62 102 SER A N 1
ATOM 809 C CA . SER A 1 102 ? -8.788 -11.676 7.934 1.00 95.62 102 SER A CA 1
ATOM 810 C C . SER A 1 102 ? -8.497 -10.357 8.654 1.00 95.62 102 SER A C 1
ATOM 812 O O . SER A 1 102 ? -8.161 -10.387 9.839 1.00 95.62 102 SER A O 1
ATOM 814 N N . ALA A 1 103 ? -8.729 -9.200 8.022 1.00 96.25 103 ALA A N 1
ATOM 815 C CA . ALA A 1 103 ? -8.633 -7.900 8.686 1.00 96.25 103 ALA A CA 1
ATOM 816 C C . ALA A 1 103 ? -9.735 -7.684 9.733 1.00 96.25 103 ALA A C 1
ATOM 818 O O . ALA A 1 103 ? -9.462 -7.200 10.835 1.00 96.25 103 ALA A O 1
ATOM 819 N N . LEU A 1 104 ? -10.965 -8.114 9.447 1.00 96.38 104 LEU A N 1
ATOM 820 C CA . LEU A 1 104 ? -12.045 -8.076 10.433 1.00 96.38 104 LEU A CA 1
ATOM 821 C C . LEU A 1 104 ? -11.791 -9.064 11.580 1.00 96.38 104 LEU A C 1
ATOM 823 O O . LEU A 1 104 ? -11.981 -8.722 12.749 1.00 96.38 104 LEU A O 1
ATOM 827 N N . VAL A 1 105 ? -11.322 -10.274 11.260 1.00 96.44 105 VAL A N 1
ATOM 828 C CA . VAL A 1 105 ? -10.947 -11.286 12.264 1.00 96.44 105 VAL A CA 1
ATOM 829 C C . VAL A 1 105 ? -9.842 -10.760 13.176 1.00 96.44 105 VAL A C 1
ATOM 831 O O . VAL A 1 105 ? -9.950 -10.876 14.395 1.00 96.44 105 VAL A O 1
ATOM 834 N N . TRP A 1 106 ? -8.817 -10.122 12.613 1.00 96.44 106 TRP A N 1
ATOM 835 C CA . TRP A 1 106 ? -7.760 -9.471 13.379 1.00 96.44 106 TRP A CA 1
ATOM 836 C C . TRP A 1 106 ? -8.315 -8.446 14.368 1.00 96.44 106 TRP A C 1
ATOM 838 O O . TRP A 1 106 ? -8.027 -8.526 15.563 1.00 96.44 106 TRP A O 1
ATOM 848 N N . HIS A 1 107 ? -9.184 -7.545 13.906 1.00 95.56 107 HIS A N 1
ATOM 849 C CA . HIS A 1 107 ? -9.770 -6.528 14.770 1.00 95.56 107 HIS A CA 1
ATOM 850 C C . HIS A 1 107 ? -10.648 -7.140 15.871 1.00 95.56 107 HIS A C 1
ATOM 852 O O . HIS A 1 107 ? -10.584 -6.724 17.026 1.00 95.56 107 HIS A O 1
ATOM 858 N N . LEU A 1 108 ? -11.472 -8.139 15.548 1.00 94.06 108 LEU A N 1
ATOM 859 C CA . LEU A 1 108 ? -12.454 -8.683 16.489 1.00 94.06 108 LEU A CA 1
ATOM 860 C C . LEU A 1 108 ? -11.898 -9.744 17.446 1.00 94.06 108 LEU A C 1
ATOM 862 O O . LEU A 1 108 ? -12.385 -9.838 18.576 1.00 94.06 108 LEU A O 1
ATOM 866 N N . GLN A 1 109 ? -10.930 -10.544 17.003 1.00 94.62 109 GLN A N 1
ATOM 867 C CA . GLN A 1 109 ? -10.468 -11.734 17.722 1.00 94.62 109 GLN A CA 1
ATOM 868 C C . GLN A 1 109 ? -9.001 -11.667 18.147 1.00 94.62 109 GLN A C 1
ATOM 870 O O . GLN A 1 109 ? -8.665 -12.221 19.190 1.00 94.62 109 GLN A O 1
ATOM 875 N N . ILE A 1 110 ? -8.131 -11.017 17.367 1.00 93.19 110 ILE A N 1
ATOM 876 C CA . ILE A 1 110 ? -6.692 -10.954 17.675 1.00 93.19 110 ILE A CA 1
ATOM 877 C C . ILE A 1 110 ? -6.397 -9.785 18.615 1.00 93.19 110 ILE A C 1
ATOM 879 O O . ILE A 1 110 ? -5.657 -9.949 19.583 1.00 93.19 110 ILE A O 1
ATOM 883 N N . LEU A 1 111 ? -6.993 -8.617 18.363 1.00 94.19 111 LEU A N 1
ATOM 884 C CA . LEU A 1 111 ? -6.833 -7.471 19.250 1.00 94.19 111 LEU A CA 1
ATOM 885 C C . LEU A 1 111 ? -7.563 -7.679 20.577 1.00 94.19 111 LEU A C 1
ATOM 887 O O . LEU A 1 111 ? -8.744 -8.038 20.633 1.00 94.19 111 LEU A O 1
ATOM 891 N N . THR A 1 112 ? -6.875 -7.355 21.666 1.00 95.00 112 THR A N 1
ATOM 892 C CA . THR A 1 112 ? -7.490 -7.303 22.991 1.00 95.00 112 THR A CA 1
ATOM 893 C C . THR A 1 112 ? -8.500 -6.155 23.083 1.00 95.00 112 THR A C 1
ATOM 895 O O . THR A 1 112 ? -8.467 -5.182 22.326 1.00 95.00 112 THR A O 1
ATOM 898 N N . ALA A 1 113 ? -9.410 -6.221 24.061 1.00 93.44 113 ALA A N 1
ATOM 899 C CA . ALA A 1 113 ? -10.371 -5.142 24.296 1.00 93.44 113 ALA A CA 1
ATOM 900 C C . ALA A 1 113 ? -9.687 -3.786 24.568 1.00 93.44 113 ALA A C 1
ATOM 902 O O . ALA A 1 113 ? -10.162 -2.758 24.090 1.00 93.44 113 ALA A O 1
ATOM 903 N N . ALA A 1 114 ? -8.556 -3.797 25.282 1.00 93.44 114 ALA A N 1
ATOM 904 C CA . ALA A 1 114 ? -7.772 -2.599 25.560 1.00 93.44 114 ALA A CA 1
ATOM 905 C C . ALA A 1 114 ? -7.130 -2.021 24.288 1.00 93.44 114 ALA A C 1
ATOM 907 O O . ALA A 1 114 ? -7.193 -0.814 24.075 1.00 93.44 114 ALA A O 1
ATOM 908 N N . GLU A 1 115 ? -6.564 -2.865 23.419 1.00 93.94 115 GLU A N 1
ATOM 909 C CA . GLU A 1 115 ? -5.971 -2.420 22.149 1.00 93.94 115 GLU A CA 1
ATOM 910 C C . GLU A 1 115 ? -7.016 -1.855 21.191 1.00 93.94 115 GLU A C 1
ATOM 912 O O . GLU A 1 115 ? -6.782 -0.813 20.584 1.00 93.94 115 GLU A O 1
ATOM 917 N N . ARG A 1 116 ? -8.192 -2.486 21.090 1.00 94.12 116 ARG A N 1
ATOM 918 C CA . ARG A 1 116 ? -9.302 -1.943 20.296 1.00 94.12 116 ARG A CA 1
ATOM 919 C C . ARG A 1 116 ? -9.735 -0.569 20.783 1.00 94.12 116 ARG A C 1
ATOM 921 O O . ARG A 1 116 ? -9.888 0.346 19.980 1.00 94.12 116 ARG A O 1
ATOM 928 N N . LEU A 1 117 ? -9.909 -0.413 22.097 1.00 92.50 117 LEU A N 1
ATOM 929 C CA . LEU A 1 117 ? -10.279 0.873 22.680 1.00 92.50 117 LEU A CA 1
ATOM 930 C C . LEU A 1 117 ? -9.192 1.925 22.420 1.00 92.50 117 LEU A C 1
ATOM 932 O O . LEU A 1 117 ? -9.504 3.056 22.044 1.00 92.50 117 LEU A O 1
ATOM 936 N N . ALA A 1 118 ? -7.920 1.539 22.554 1.00 93.69 118 ALA A N 1
ATOM 937 C CA . ALA A 1 118 ? -6.797 2.406 22.234 1.00 93.69 118 ALA A CA 1
ATOM 938 C C . ALA A 1 118 ? -6.848 2.855 20.766 1.00 93.69 118 ALA A C 1
ATOM 940 O O . ALA A 1 118 ? -6.835 4.057 20.520 1.00 93.69 118 ALA A O 1
ATOM 941 N N . LEU A 1 119 ? -7.010 1.936 19.807 1.00 93.50 119 LEU A N 1
ATOM 942 C CA . LEU A 1 119 ? -7.115 2.268 18.379 1.00 93.50 119 LEU A CA 1
ATOM 943 C C . LEU A 1 119 ? -8.335 3.134 18.048 1.00 93.50 119 LEU A C 1
ATOM 945 O O . LEU A 1 119 ? -8.223 4.050 17.243 1.00 93.50 119 LEU A O 1
ATOM 949 N N . HIS A 1 120 ? -9.476 2.902 18.698 1.00 90.38 120 HIS A N 1
ATOM 950 C CA . HIS A 1 120 ? -10.681 3.711 18.499 1.00 90.38 120 HIS A CA 1
ATOM 951 C C . HIS A 1 120 ? -10.491 5.170 18.956 1.00 90.38 120 HIS A C 1
ATOM 953 O O . HIS A 1 120 ? -11.070 6.097 18.390 1.00 90.38 120 HIS A O 1
ATOM 959 N N . THR A 1 121 ? -9.674 5.395 19.988 1.00 91.62 121 THR A N 1
ATOM 960 C CA . THR A 1 121 ? -9.362 6.749 20.484 1.00 91.62 121 THR A CA 1
ATOM 961 C C . THR A 1 121 ? -8.145 7.388 19.815 1.00 91.62 121 THR A C 1
ATOM 963 O O . THR A 1 121 ? -8.026 8.616 19.830 1.00 91.62 121 THR A O 1
ATOM 966 N N . ALA A 1 122 ? -7.266 6.579 19.221 1.00 92.94 122 ALA A N 1
ATOM 967 C CA . ALA A 1 122 ? -6.012 7.009 18.618 1.00 92.94 122 ALA A CA 1
ATOM 968 C C . ALA A 1 122 ? -6.219 7.826 17.338 1.00 92.94 122 ALA A C 1
ATOM 970 O O . ALA A 1 122 ? -7.320 7.901 16.792 1.00 92.94 122 ALA A O 1
ATOM 971 N N . SER A 1 123 ? -5.139 8.442 16.856 1.00 94.94 123 SER A N 1
ATOM 972 C CA . SER A 1 123 ? -5.151 9.119 15.565 1.00 94.94 123 SER A CA 1
ATOM 973 C C . SER A 1 123 ? -5.224 8.123 14.404 1.00 94.94 123 SER A C 1
ATOM 975 O O . SER A 1 123 ? -4.764 6.983 14.508 1.00 94.94 123 SER A O 1
ATOM 977 N N . ILE A 1 124 ? -5.743 8.567 13.260 1.00 95.94 124 ILE A N 1
ATOM 978 C CA . ILE A 1 124 ? -5.777 7.782 12.020 1.00 95.94 124 ILE A CA 1
ATOM 979 C C . ILE A 1 124 ? -4.368 7.397 11.572 1.00 95.94 124 ILE A C 1
ATOM 981 O O . ILE A 1 124 ? -4.193 6.324 11.005 1.00 95.94 124 ILE A O 1
ATOM 985 N N . GLU A 1 125 ? -3.351 8.199 11.892 1.00 95.81 125 GLU A N 1
ATOM 986 C CA . GLU A 1 125 ? -1.959 7.832 11.619 1.00 95.81 125 GLU A CA 1
ATOM 987 C C . GLU A 1 125 ? -1.504 6.610 12.429 1.00 95.81 125 GLU A C 1
ATOM 989 O O . GLU A 1 125 ? -0.841 5.717 11.900 1.00 95.81 125 GLU A O 1
ATOM 994 N N . VAL A 1 126 ? -1.899 6.526 13.702 1.00 95.75 126 VAL A N 1
ATOM 995 C CA . VAL A 1 126 ? -1.600 5.362 14.548 1.00 95.75 126 VAL A CA 1
ATOM 996 C C . VAL A 1 126 ? -2.352 4.129 14.049 1.00 95.75 126 VAL A C 1
ATOM 998 O O . VAL A 1 126 ? -1.764 3.050 13.971 1.00 95.75 126 VAL A O 1
ATOM 1001 N N . VAL A 1 127 ? -3.621 4.286 13.660 1.00 96.00 127 VAL A N 1
ATOM 1002 C CA . VAL A 1 127 ? -4.418 3.206 13.053 1.00 96.00 127 VAL A CA 1
ATOM 1003 C C . VAL A 1 127 ? -3.765 2.715 11.760 1.00 96.00 127 VAL A C 1
ATOM 1005 O O . VAL A 1 127 ? -3.551 1.515 11.599 1.00 96.00 127 VAL A O 1
ATOM 1008 N N . ALA A 1 128 ? -3.382 3.632 10.870 1.00 96.62 128 ALA A N 1
ATOM 1009 C CA . ALA A 1 128 ? -2.722 3.326 9.608 1.00 96.62 128 ALA A CA 1
ATOM 1010 C C . ALA A 1 128 ? -1.390 2.595 9.817 1.00 96.62 128 ALA A C 1
ATOM 1012 O O . ALA A 1 128 ? -1.169 1.544 9.223 1.00 96.62 128 ALA A O 1
ATOM 1013 N N . THR A 1 129 ? -0.543 3.093 10.719 1.00 95.69 129 THR A N 1
ATOM 1014 C CA . THR A 1 129 ? 0.737 2.455 11.059 1.00 95.69 129 THR A CA 1
ATOM 1015 C C . THR A 1 129 ? 0.523 1.049 11.616 1.00 95.69 129 THR A C 1
ATOM 1017 O O . THR A 1 129 ? 1.276 0.125 11.304 1.00 95.69 129 THR A O 1
ATOM 1020 N N . ARG A 1 130 ? -0.510 0.856 12.447 1.00 95.69 130 ARG A N 1
ATOM 1021 C CA . ARG A 1 130 ? -0.803 -0.457 13.019 1.00 95.69 130 ARG A CA 1
ATOM 1022 C C . ARG A 1 130 ? -1.297 -1.444 11.964 1.00 95.69 130 ARG A C 1
ATOM 1024 O O . ARG A 1 130 ? -0.837 -2.582 11.964 1.00 95.69 130 ARG A O 1
ATOM 1031 N N . LEU A 1 131 ? -2.178 -1.006 11.067 1.00 95.94 131 LEU A N 1
ATOM 1032 C CA . LEU A 1 131 ? -2.630 -1.815 9.936 1.00 95.94 131 LEU A CA 1
ATOM 1033 C C . LEU A 1 131 ? -1.457 -2.186 9.028 1.00 95.94 131 LEU A C 1
ATOM 1035 O O . LEU A 1 131 ? -1.278 -3.360 8.725 1.00 95.94 131 LEU A O 1
ATOM 1039 N N . GLU A 1 132 ? -0.624 -1.215 8.646 1.00 95.25 132 GLU A N 1
ATOM 1040 C CA . GLU A 1 132 ? 0.570 -1.454 7.827 1.00 95.25 132 GLU A CA 1
ATOM 1041 C C . GLU A 1 132 ? 1.498 -2.475 8.484 1.00 95.25 132 GLU A C 1
ATOM 1043 O O . GLU A 1 132 ? 1.973 -3.380 7.814 1.00 95.25 132 GLU A O 1
ATOM 1048 N N . LYS A 1 133 ? 1.709 -2.403 9.800 1.00 93.75 133 LYS A N 1
ATOM 1049 C CA . LYS A 1 133 ? 2.538 -3.378 10.516 1.00 93.75 133 LYS A CA 1
ATOM 1050 C C . LYS A 1 133 ? 1.988 -4.806 10.437 1.00 93.75 133 LYS A C 1
ATOM 1052 O O . LYS A 1 133 ? 2.770 -5.733 10.244 1.00 93.75 133 LYS A O 1
ATOM 1057 N N . ASP A 1 134 ? 0.684 -4.978 10.633 1.00 94.00 134 ASP A N 1
ATOM 1058 C CA . ASP A 1 134 ? 0.076 -6.305 10.777 1.00 94.00 134 ASP A CA 1
ATOM 1059 C C . ASP A 1 134 ? -0.296 -6.938 9.417 1.00 94.00 134 ASP A C 1
ATOM 1061 O O . ASP A 1 134 ? -0.350 -8.162 9.316 1.00 94.00 134 ASP A O 1
ATOM 1065 N N . PHE A 1 135 ? -0.495 -6.127 8.368 1.00 95.00 135 PHE A N 1
ATOM 1066 C CA . PHE A 1 135 ? -0.901 -6.578 7.025 1.00 95.00 135 PHE A CA 1
ATOM 1067 C C . PHE A 1 135 ? 0.114 -6.284 5.911 1.00 95.00 135 PHE A C 1
ATOM 1069 O O . PHE A 1 135 ? -0.178 -6.541 4.740 1.00 95.00 135 PHE A O 1
ATOM 1076 N N . CYS A 1 136 ? 1.301 -5.751 6.224 1.00 91.94 136 CYS A N 1
ATOM 1077 C CA . CYS A 1 136 ? 2.365 -5.632 5.227 1.00 91.94 136 CYS A CA 1
ATOM 1078 C C . CYS A 1 136 ? 2.711 -7.027 4.672 1.00 91.94 136 CYS A C 1
ATOM 1080 O O . CYS A 1 136 ? 2.894 -7.966 5.456 1.00 91.94 136 CYS A O 1
ATOM 1082 N N . PRO A 1 137 ? 2.828 -7.187 3.340 1.00 87.94 137 PR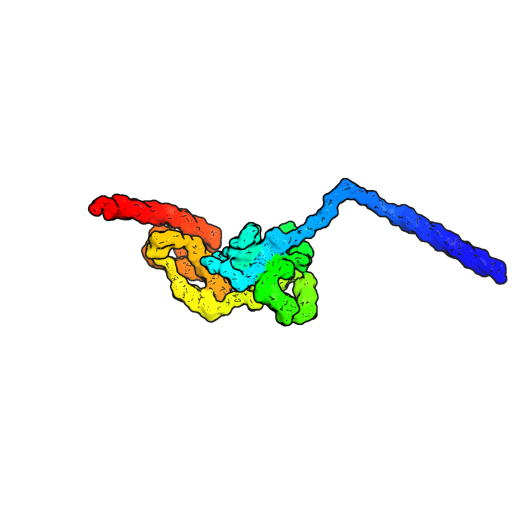O A N 1
ATOM 1083 C CA . PRO A 1 137 ? 3.287 -8.435 2.754 1.00 87.94 137 PRO A CA 1
ATOM 1084 C C . PRO A 1 137 ? 4.637 -8.870 3.330 1.00 87.94 137 PRO A C 1
ATOM 1086 O O . PRO A 1 137 ? 5.539 -8.055 3.516 1.00 87.94 137 PRO A O 1
ATOM 1089 N N . ASP A 1 138 ? 4.791 -10.176 3.552 1.00 90.94 138 ASP A N 1
ATOM 1090 C CA . ASP A 1 138 ? 6.045 -10.757 4.030 1.00 90.94 138 ASP A CA 1
ATOM 1091 C C . ASP A 1 138 ? 7.237 -10.321 3.160 1.00 90.94 138 ASP A C 1
ATOM 1093 O O . ASP A 1 138 ? 7.225 -10.471 1.933 1.00 90.94 138 ASP A O 1
ATOM 1097 N N . HIS A 1 139 ? 8.284 -9.807 3.811 1.00 90.25 139 HIS A N 1
ATOM 1098 C CA . HIS A 1 139 ? 9.448 -9.229 3.143 1.00 90.25 139 HIS A CA 1
ATOM 1099 C C . HIS A 1 139 ? 10.138 -10.239 2.221 1.00 90.25 139 HIS A C 1
ATOM 1101 O O . HIS A 1 139 ? 10.492 -9.899 1.092 1.00 90.25 139 HIS A O 1
ATOM 1107 N N . ALA A 1 140 ? 10.329 -11.482 2.678 1.00 91.00 140 ALA A N 1
ATOM 1108 C CA . ALA A 1 140 ? 11.016 -12.506 1.893 1.00 91.00 140 ALA A CA 1
ATOM 1109 C C . ALA A 1 140 ? 10.226 -12.841 0.619 1.00 91.00 140 ALA A C 1
ATOM 1111 O O . ALA A 1 140 ? 10.788 -12.924 -0.477 1.00 91.00 140 ALA A O 1
ATOM 1112 N N . SER A 1 141 ? 8.907 -12.956 0.750 1.00 90.81 141 SER A N 1
ATOM 1113 C CA . SER A 1 141 ? 7.986 -13.195 -0.357 1.00 90.81 141 SER A CA 1
ATOM 1114 C C . SER A 1 141 ? 7.932 -12.018 -1.335 1.00 90.81 141 SER A C 1
ATOM 1116 O O . SER A 1 141 ? 7.965 -12.230 -2.549 1.00 90.81 141 SER A O 1
ATOM 1118 N N . ALA A 1 142 ? 7.869 -10.781 -0.836 1.00 91.25 142 ALA A N 1
ATOM 1119 C CA . ALA A 1 142 ? 7.881 -9.571 -1.657 1.00 91.25 142 ALA A CA 1
ATOM 1120 C C . ALA A 1 142 ? 9.205 -9.427 -2.421 1.00 91.25 142 ALA A C 1
ATOM 1122 O O . ALA A 1 142 ? 9.205 -9.207 -3.633 1.00 91.25 142 ALA A O 1
ATOM 1123 N N . PHE A 1 143 ? 10.334 -9.666 -1.752 1.00 92.06 143 PHE A N 1
ATOM 1124 C CA . PHE A 1 143 ? 11.662 -9.614 -2.360 1.00 92.06 143 PHE A CA 1
ATOM 1125 C C . PHE A 1 143 ? 11.844 -10.687 -3.443 1.00 92.06 143 PHE A C 1
ATOM 1127 O O . PHE A 1 143 ? 12.379 -10.422 -4.524 1.00 92.06 143 PHE A O 1
ATOM 1134 N N . ALA A 1 144 ? 11.338 -11.900 -3.207 1.00 93.00 144 ALA A N 1
ATOM 1135 C CA . ALA A 1 144 ? 11.349 -12.967 -4.204 1.00 93.00 144 ALA A CA 1
ATOM 1136 C C . ALA A 1 144 ? 10.516 -12.620 -5.452 1.00 93.00 144 ALA A C 1
ATOM 1138 O O . ALA A 1 144 ? 10.898 -12.991 -6.563 1.00 93.00 144 ALA A O 1
ATOM 1139 N N . ARG A 1 145 ? 9.392 -11.905 -5.301 1.00 91.88 145 ARG A N 1
ATOM 1140 C CA . ARG A 1 145 ? 8.601 -11.405 -6.442 1.00 91.88 145 ARG A CA 1
ATOM 1141 C C . ARG A 1 145 ? 9.323 -10.273 -7.162 1.00 91.88 145 ARG A C 1
ATOM 1143 O O . ARG A 1 145 ? 9.398 -10.299 -8.385 1.00 91.88 145 ARG A O 1
ATOM 1150 N N . LEU A 1 146 ? 9.901 -9.335 -6.412 1.00 92.56 146 LEU A N 1
ATOM 1151 C CA . LEU A 1 146 ? 10.631 -8.187 -6.944 1.00 92.56 146 LEU A CA 1
ATOM 1152 C C . LEU A 1 146 ? 11.820 -8.616 -7.812 1.00 92.56 146 LEU A C 1
ATOM 1154 O O . LEU A 1 146 ? 11.962 -8.176 -8.947 1.00 92.56 146 LEU A O 1
ATOM 1158 N N . THR A 1 147 ? 12.642 -9.538 -7.311 1.00 92.12 147 THR A N 1
ATOM 1159 C CA . THR A 1 147 ? 13.822 -10.043 -8.036 1.00 92.12 147 THR A CA 1
ATOM 1160 C C . THR A 1 147 ? 13.460 -10.774 -9.329 1.00 92.12 147 THR A C 1
ATOM 1162 O O . THR A 1 147 ? 14.198 -10.674 -10.313 1.00 92.12 147 THR A O 1
ATOM 1165 N N . LYS A 1 148 ? 12.316 -11.467 -9.353 1.00 92.81 148 LYS A N 1
ATOM 1166 C CA . LYS A 1 148 ? 11.795 -12.195 -10.520 1.00 92.81 148 LYS A CA 1
ATOM 1167 C C . LYS A 1 148 ? 10.998 -11.325 -11.492 1.00 92.81 148 LYS A C 1
ATOM 1169 O O . LYS A 1 148 ? 10.777 -11.759 -12.619 1.00 92.81 148 LYS A O 1
ATOM 1174 N N . ALA A 1 149 ? 10.545 -10.144 -11.078 1.00 92.81 149 ALA A N 1
ATOM 1175 C CA . ALA A 1 149 ? 9.703 -9.292 -11.904 1.00 92.81 149 ALA A CA 1
ATOM 1176 C C . ALA A 1 149 ? 10.474 -8.827 -13.142 1.00 92.81 149 ALA A C 1
ATOM 1178 O O . ALA A 1 149 ? 11.499 -8.156 -13.029 1.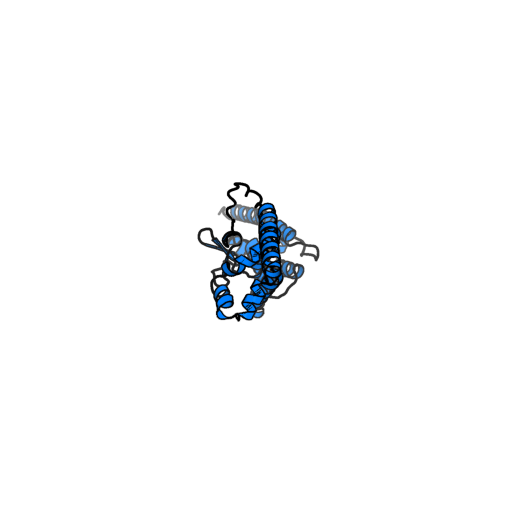00 92.81 149 ALA A O 1
ATOM 1179 N N . ARG A 1 150 ? 9.992 -9.197 -14.327 1.00 92.62 150 ARG A N 1
ATOM 1180 C CA . ARG A 1 150 ? 10.519 -8.730 -15.608 1.00 92.62 150 ARG A CA 1
ATOM 1181 C C . ARG A 1 150 ? 9.366 -8.389 -16.529 1.00 92.62 150 ARG A C 1
ATOM 1183 O O . ARG A 1 150 ? 8.366 -9.103 -16.538 1.00 92.62 150 ARG A O 1
ATOM 1190 N N . TYR A 1 151 ? 9.529 -7.310 -17.279 1.00 89.94 151 TYR A N 1
ATOM 1191 C CA . TYR A 1 151 ? 8.612 -6.933 -18.338 1.00 89.94 151 TYR A CA 1
ATOM 1192 C C . TYR A 1 151 ? 9.347 -6.946 -19.665 1.00 89.94 151 TYR A C 1
ATOM 1194 O O . TYR A 1 151 ? 10.253 -6.145 -19.912 1.00 89.94 151 TYR A O 1
ATOM 1202 N N . THR A 1 152 ? 8.936 -7.883 -20.505 1.00 88.06 152 THR A N 1
ATOM 1203 C CA . THR A 1 152 ? 9.608 -8.216 -21.754 1.00 88.06 152 THR A CA 1
ATOM 1204 C C . THR A 1 152 ? 8.839 -7.687 -22.962 1.00 88.06 152 THR A C 1
ATOM 1206 O O . THR A 1 152 ? 7.667 -7.311 -22.878 1.00 88.06 152 THR A O 1
ATOM 1209 N N . LEU A 1 153 ? 9.474 -7.692 -24.140 1.00 81.44 153 LEU A N 1
ATOM 1210 C CA . LEU A 1 153 ? 8.773 -7.373 -25.396 1.00 81.44 153 LEU A CA 1
ATOM 1211 C C . LEU A 1 153 ? 7.623 -8.345 -25.673 1.00 81.44 153 LEU A C 1
ATOM 1213 O O . LEU A 1 153 ? 6.625 -7.963 -26.280 1.00 81.44 153 LEU A O 1
ATOM 1217 N N . TRP A 1 154 ? 7.744 -9.586 -25.199 1.00 83.00 154 TRP A N 1
ATOM 1218 C CA . TRP A 1 154 ? 6.672 -10.566 -25.289 1.00 83.00 154 TRP A CA 1
ATOM 1219 C C . TRP A 1 154 ? 5.461 -10.158 -24.446 1.00 83.00 154 TRP A C 1
ATOM 1221 O O . TRP A 1 154 ? 4.335 -10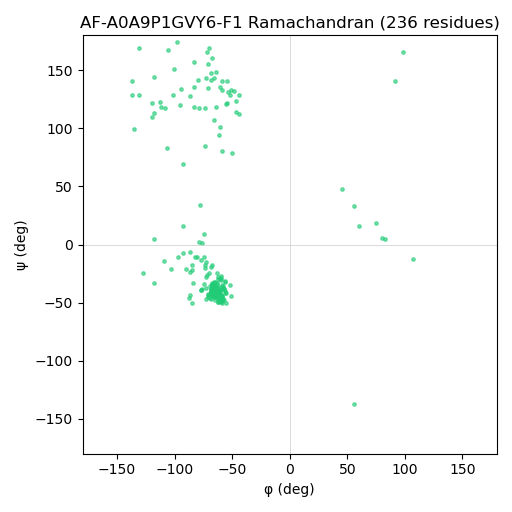.258 -24.919 1.00 83.00 154 TRP A O 1
ATOM 1231 N N . ASP A 1 155 ? 5.671 -9.626 -23.241 1.00 86.50 155 ASP A N 1
ATOM 1232 C CA . ASP A 1 155 ? 4.585 -9.114 -22.397 1.00 86.50 155 ASP A CA 1
ATOM 1233 C C . ASP A 1 155 ? 3.855 -7.940 -23.058 1.00 86.50 155 ASP A C 1
ATOM 1235 O O . ASP A 1 155 ? 2.624 -7.902 -23.064 1.00 86.50 155 ASP A O 1
ATOM 1239 N N . ALA A 1 156 ? 4.607 -7.038 -23.699 1.00 82.56 156 ALA A N 1
ATOM 1240 C CA . ALA A 1 156 ? 4.035 -5.961 -24.503 1.00 82.56 156 ALA A CA 1
ATOM 1241 C C . ALA A 1 156 ? 3.240 -6.492 -25.705 1.00 82.56 156 ALA A C 1
ATOM 1243 O O . ALA A 1 156 ? 2.161 -5.983 -26.003 1.00 82.56 156 ALA A O 1
ATOM 1244 N N . PHE A 1 157 ? 3.743 -7.531 -26.376 1.00 77.44 157 PHE A N 1
ATOM 1245 C CA . PHE A 1 157 ? 3.046 -8.176 -27.489 1.00 77.44 157 PHE A CA 1
ATOM 1246 C C . PHE A 1 157 ? 1.744 -8.858 -27.047 1.00 77.44 157 PHE A C 1
ATOM 1248 O O . PHE A 1 157 ? 0.740 -8.787 -27.750 1.00 77.44 157 PHE A O 1
ATOM 1255 N N . GLN A 1 158 ? 1.733 -9.457 -25.856 1.00 84.56 158 GLN A N 1
ATOM 1256 C CA . GLN A 1 158 ? 0.536 -10.028 -25.229 1.00 84.56 158 GLN A CA 1
ATOM 1257 C C . GLN A 1 158 ? -0.420 -8.960 -24.668 1.00 84.56 158 GLN A C 1
ATOM 1259 O O . GLN A 1 158 ? -1.378 -9.297 -23.976 1.00 84.56 158 GLN A O 1
ATOM 1264 N N . ASN A 1 159 ? -0.173 -7.678 -24.960 1.00 80.81 159 ASN A N 1
ATOM 1265 C CA . ASN A 1 159 ? -0.978 -6.545 -24.521 1.00 80.81 159 ASN A CA 1
ATOM 1266 C C . ASN A 1 159 ? -1.155 -6.482 -22.993 1.00 80.81 159 ASN A C 1
ATOM 1268 O O . ASN A 1 159 ? -2.199 -6.057 -22.497 1.00 80.81 159 ASN A O 1
ATOM 1272 N N . LYS A 1 160 ? -0.137 -6.918 -22.236 1.00 85.69 160 LYS A N 1
ATOM 1273 C CA . LYS A 1 160 ? -0.101 -6.682 -20.793 1.00 85.69 160 LYS A CA 1
ATOM 1274 C C . LYS A 1 160 ? 0.105 -5.194 -20.542 1.00 85.69 160 LYS A C 1
ATOM 1276 O O . LYS A 1 160 ? 0.861 -4.531 -21.247 1.00 85.69 160 LYS A O 1
ATOM 1281 N N . ASP A 1 161 ? -0.568 -4.663 -19.533 1.00 86.50 161 ASP A N 1
ATOM 1282 C CA . ASP A 1 161 ? -0.468 -3.244 -19.224 1.00 86.50 161 ASP A CA 1
ATOM 1283 C C . ASP A 1 161 ? 0.840 -2.948 -18.466 1.00 86.50 161 ASP A C 1
ATOM 1285 O O . ASP A 1 161 ? 1.070 -3.432 -17.353 1.00 86.50 161 ASP A O 1
ATOM 1289 N N . MET A 1 162 ? 1.698 -2.125 -19.077 1.00 86.94 162 MET A N 1
ATOM 1290 C CA . MET A 1 162 ? 2.955 -1.657 -18.483 1.00 86.94 162 MET A CA 1
ATOM 1291 C C . MET A 1 162 ? 2.729 -0.926 -17.155 1.00 86.94 162 MET A C 1
ATOM 1293 O O . MET A 1 162 ? 3.541 -1.047 -16.242 1.00 86.94 162 MET A O 1
ATOM 1297 N N . MET A 1 163 ? 1.634 -0.173 -17.032 1.00 87.19 163 MET A N 1
ATOM 1298 C CA . MET A 1 163 ? 1.294 0.565 -15.817 1.00 87.19 163 MET A CA 1
ATOM 1299 C C . MET A 1 163 ? 0.985 -0.379 -14.666 1.00 87.19 163 MET A C 1
ATOM 1301 O O . MET A 1 163 ? 1.477 -0.172 -13.558 1.00 87.19 163 MET A O 1
ATOM 1305 N N . ILE A 1 164 ? 0.213 -1.430 -14.936 1.00 88.50 164 ILE A N 1
ATOM 1306 C CA . ILE A 1 164 ? -0.128 -2.441 -13.934 1.00 88.50 164 ILE A CA 1
ATOM 1307 C C . ILE A 1 164 ? 1.136 -3.175 -13.491 1.00 88.50 164 ILE A C 1
ATOM 1309 O O . ILE A 1 164 ? 1.364 -3.334 -12.293 1.00 88.50 164 ILE A O 1
ATOM 1313 N N . PHE A 1 165 ? 2.025 -3.516 -14.429 1.00 91.00 165 PHE A N 1
ATOM 1314 C CA . PHE A 1 165 ? 3.332 -4.077 -14.091 1.00 91.00 165 PHE A CA 1
ATOM 1315 C C . PHE A 1 165 ? 4.151 -3.159 -13.168 1.00 91.00 165 PHE A C 1
ATOM 1317 O O . PHE A 1 165 ? 4.661 -3.617 -12.146 1.00 91.00 165 PHE A O 1
ATOM 1324 N N . VAL A 1 166 ? 4.249 -1.862 -13.480 1.00 90.88 166 VAL A N 1
ATOM 1325 C CA . VAL A 1 166 ? 4.974 -0.898 -12.635 1.00 90.88 166 VAL A CA 1
ATOM 1326 C C . VAL A 1 166 ? 4.373 -0.808 -11.237 1.00 90.88 166 VAL A C 1
ATOM 1328 O O . VAL A 1 166 ? 5.124 -0.833 -10.264 1.00 90.88 166 VAL A O 1
ATOM 1331 N N . ILE A 1 167 ? 3.044 -0.750 -11.117 1.00 90.06 167 ILE A N 1
ATOM 1332 C CA . ILE A 1 167 ? 2.353 -0.720 -9.819 1.00 90.06 167 ILE A CA 1
ATOM 1333 C C . ILE A 1 167 ? 2.705 -1.966 -8.997 1.00 90.06 167 ILE A C 1
ATOM 1335 O O . ILE A 1 167 ? 3.063 -1.841 -7.826 1.00 90.06 167 ILE A O 1
ATOM 1339 N N . ILE A 1 168 ? 2.698 -3.151 -9.617 1.00 91.62 168 ILE A N 1
ATOM 1340 C CA . ILE A 1 168 ? 3.082 -4.410 -8.963 1.00 91.62 168 ILE A CA 1
ATOM 1341 C C . ILE A 1 168 ? 4.529 -4.350 -8.461 1.00 91.62 168 ILE A C 1
ATOM 1343 O O . ILE A 1 168 ? 4.815 -4.754 -7.331 1.00 91.62 168 ILE A O 1
ATOM 1347 N N . VAL A 1 169 ? 5.463 -3.857 -9.278 1.00 93.06 169 VAL A N 1
ATOM 1348 C CA . VAL A 1 169 ? 6.879 -3.766 -8.891 1.00 93.06 169 VAL A CA 1
ATOM 1349 C C . VAL A 1 169 ? 7.072 -2.785 -7.736 1.00 93.06 169 VAL A C 1
ATOM 1351 O O . VAL A 1 169 ? 7.702 -3.136 -6.738 1.00 93.06 169 VAL A O 1
ATOM 1354 N N . VAL A 1 170 ? 6.479 -1.593 -7.832 1.00 92.38 170 VAL A N 1
ATOM 1355 C CA . VAL A 1 170 ? 6.539 -0.555 -6.792 1.00 92.38 170 VAL A CA 1
ATOM 1356 C C . VAL A 1 170 ? 5.951 -1.065 -5.478 1.00 92.38 170 VAL A C 1
ATOM 1358 O O . VAL A 1 170 ? 6.567 -0.896 -4.428 1.00 92.38 170 VAL A O 1
ATOM 1361 N N . ARG A 1 171 ? 4.814 -1.764 -5.524 1.00 91.44 171 ARG A N 1
ATOM 1362 C CA . ARG A 1 171 ? 4.187 -2.380 -4.349 1.00 91.44 171 ARG A CA 1
ATOM 1363 C C . ARG A 1 171 ? 5.106 -3.389 -3.663 1.00 91.44 171 ARG A C 1
ATOM 1365 O O . ARG A 1 171 ? 5.281 -3.328 -2.447 1.00 91.44 171 ARG A O 1
ATOM 1372 N N . ASN A 1 172 ? 5.725 -4.294 -4.424 1.00 92.19 172 ASN A N 1
ATOM 1373 C CA . ASN A 1 172 ? 6.665 -5.265 -3.856 1.00 92.19 172 ASN A CA 1
ATOM 1374 C C . ASN A 1 172 ? 7.907 -4.573 -3.271 1.00 92.19 172 ASN A C 1
ATOM 1376 O O . ASN A 1 172 ? 8.340 -4.920 -2.176 1.00 92.19 172 ASN A O 1
ATOM 1380 N N . ALA A 1 173 ? 8.447 -3.561 -3.954 1.00 93.38 173 ALA A N 1
ATOM 1381 C CA . ALA A 1 173 ? 9.571 -2.770 -3.455 1.00 93.38 173 ALA A CA 1
ATOM 1382 C C . ALA A 1 173 ? 9.222 -2.019 -2.157 1.00 93.38 173 ALA A C 1
ATOM 1384 O O . ALA A 1 173 ? 10.019 -1.994 -1.217 1.00 93.38 173 ALA A O 1
ATOM 1385 N N . LYS A 1 174 ? 8.007 -1.469 -2.062 1.00 92.44 174 LYS A N 1
ATOM 1386 C CA . LYS A 1 174 ? 7.503 -0.811 -0.854 1.00 92.44 174 LYS A CA 1
ATOM 1387 C C . LYS A 1 174 ? 7.358 -1.788 0.313 1.00 92.44 174 LYS A C 1
ATOM 1389 O O . LYS A 1 174 ? 7.795 -1.471 1.415 1.00 92.44 174 LYS A O 1
ATOM 1394 N N . ALA A 1 175 ? 6.845 -2.996 0.072 1.00 90.94 175 ALA A N 1
ATOM 1395 C CA . ALA A 1 175 ? 6.806 -4.060 1.081 1.00 90.94 175 ALA A CA 1
ATOM 1396 C C . ALA A 1 175 ? 8.216 -4.489 1.545 1.00 90.94 175 ALA A C 1
ATOM 1398 O O . ALA A 1 175 ? 8.411 -4.870 2.698 1.00 90.94 175 ALA A O 1
ATOM 1399 N N . CYS A 1 176 ? 9.234 -4.348 0.689 1.00 92.62 176 CYS A N 1
ATOM 1400 C CA . CYS A 1 176 ? 10.636 -4.525 1.073 1.00 92.62 176 CYS A CA 1
ATOM 1401 C C . CYS A 1 176 ? 11.228 -3.346 1.876 1.00 92.62 176 CYS A C 1
ATOM 1403 O O . CYS A 1 176 ? 12.407 -3.391 2.224 1.00 92.62 176 CYS A O 1
ATOM 1405 N N . GLY A 1 177 ? 10.454 -2.298 2.173 1.00 90.38 177 GLY A N 1
ATOM 1406 C CA . GLY A 1 177 ? 10.918 -1.114 2.903 1.00 90.38 177 GLY A CA 1
ATOM 1407 C C . GLY A 1 177 ? 11.788 -0.168 2.070 1.00 90.38 177 GLY A C 1
ATOM 1408 O O . GLY A 1 177 ? 12.528 0.640 2.630 1.00 90.38 177 GLY A O 1
ATOM 1409 N N . MET A 1 178 ? 11.739 -0.267 0.738 1.00 92.25 178 MET A N 1
ATOM 1410 C CA . MET A 1 178 ? 12.473 0.639 -0.146 1.00 92.25 178 MET A CA 1
ATOM 1411 C C . MET A 1 178 ? 11.828 2.030 -0.153 1.00 92.25 178 MET A C 1
ATOM 1413 O O . MET A 1 178 ? 10.605 2.149 -0.137 1.00 92.25 178 MET A O 1
ATOM 1417 N N . ASN A 1 179 ? 12.640 3.088 -0.221 1.00 92.12 179 ASN A N 1
ATOM 1418 C CA . ASN A 1 179 ? 12.139 4.454 -0.412 1.00 92.12 179 ASN A CA 1
ATOM 1419 C C . ASN A 1 179 ? 11.609 4.667 -1.843 1.00 92.12 179 ASN A C 1
ATOM 1421 O O . ASN A 1 179 ? 11.900 3.874 -2.737 1.00 92.12 179 ASN A O 1
ATOM 1425 N N . ASP A 1 180 ? 10.863 5.749 -2.067 1.00 89.25 180 ASP A N 1
ATOM 1426 C CA . ASP A 1 180 ? 10.190 6.020 -3.346 1.00 89.25 180 ASP A CA 1
ATOM 1427 C C . ASP A 1 180 ? 11.156 6.014 -4.539 1.00 89.25 180 ASP A C 1
ATOM 1429 O O . ASP A 1 180 ? 10.879 5.407 -5.571 1.00 89.25 180 ASP A O 1
ATOM 1433 N N . HIS A 1 181 ? 12.342 6.602 -4.384 1.00 90.25 181 HIS A N 1
ATOM 1434 C CA . HIS A 1 181 ? 13.356 6.602 -5.435 1.00 90.25 181 HIS A CA 1
ATOM 1435 C C . HIS A 1 181 ? 13.848 5.182 -5.776 1.00 90.25 181 HIS A C 1
ATOM 1437 O O . HIS A 1 181 ? 13.916 4.806 -6.948 1.00 90.25 181 HIS A O 1
ATOM 1443 N N . ALA A 1 182 ? 14.139 4.361 -4.766 1.00 91.44 182 ALA A N 1
ATOM 1444 C CA . ALA A 1 182 ? 14.552 2.972 -4.947 1.00 91.44 182 ALA A CA 1
ATOM 1445 C C . ALA A 1 182 ? 13.429 2.098 -5.534 1.00 91.44 182 ALA A C 1
ATOM 1447 O O . ALA A 1 182 ? 13.707 1.205 -6.340 1.00 91.44 182 ALA A O 1
ATOM 1448 N N . GLN A 1 183 ? 12.166 2.378 -5.195 1.00 93.31 183 GLN A N 1
ATOM 1449 C CA . GLN A 1 183 ? 11.009 1.732 -5.820 1.00 93.31 183 GLN A CA 1
ATOM 1450 C C . GLN A 1 183 ? 10.959 2.037 -7.328 1.00 93.31 183 GLN A C 1
ATOM 1452 O O . GLN A 1 183 ? 10.789 1.121 -8.134 1.00 93.31 183 GLN A O 1
ATOM 1457 N N . LEU A 1 184 ? 11.171 3.299 -7.727 1.00 91.50 184 LEU A N 1
ATOM 1458 C CA . LEU A 1 184 ? 11.191 3.705 -9.138 1.00 91.50 184 LEU A CA 1
ATOM 1459 C C . LEU A 1 184 ? 12.373 3.110 -9.908 1.00 91.50 184 LEU A C 1
ATOM 1461 O O . LEU A 1 184 ? 12.195 2.648 -11.035 1.00 91.50 184 LEU A O 1
ATOM 1465 N N . ILE A 1 185 ? 13.567 3.075 -9.306 1.00 91.62 185 ILE A N 1
ATOM 1466 C CA . ILE A 1 185 ? 14.727 2.397 -9.903 1.00 91.62 185 ILE A CA 1
ATOM 1467 C C . ILE A 1 185 ? 14.413 0.919 -10.129 1.00 91.62 185 ILE A C 1
ATOM 1469 O O . ILE A 1 185 ? 14.655 0.413 -11.221 1.00 91.62 185 ILE A O 1
ATOM 1473 N N . SER A 1 186 ? 13.826 0.245 -9.138 1.00 92.06 186 SER A N 1
ATOM 1474 C CA . SER A 1 186 ? 13.473 -1.172 -9.254 1.00 92.06 186 SER A CA 1
ATOM 1475 C C . SER A 1 186 ? 12.465 -1.414 -10.381 1.00 92.06 186 SER A C 1
ATOM 1477 O O . SER A 1 186 ? 12.611 -2.366 -11.143 1.00 92.06 186 SER A O 1
ATOM 1479 N N . ALA A 1 187 ? 11.474 -0.530 -10.540 1.00 91.81 187 ALA A N 1
ATOM 1480 C CA . ALA A 1 187 ? 10.528 -0.584 -11.653 1.00 91.81 187 ALA A CA 1
ATOM 1481 C C . ALA A 1 187 ? 11.206 -0.369 -13.014 1.00 91.81 187 ALA A C 1
ATOM 1483 O O . ALA A 1 187 ? 10.911 -1.096 -13.960 1.00 91.81 187 ALA A O 1
ATOM 1484 N N . PHE A 1 188 ? 12.134 0.587 -13.113 1.00 89.94 188 PHE A N 1
ATOM 1485 C CA . PHE A 1 188 ? 12.911 0.834 -14.329 1.00 89.94 188 PHE A CA 1
ATOM 1486 C C . PHE A 1 188 ? 13.785 -0.373 -14.707 1.00 89.94 188 PHE A C 1
ATOM 1488 O O . PHE A 1 188 ? 13.745 -0.833 -15.846 1.00 89.94 188 PHE A O 1
ATOM 1495 N N . GLU A 1 189 ? 14.540 -0.917 -13.750 1.00 90.81 189 GLU A N 1
ATOM 1496 C CA . GLU A 1 189 ? 15.454 -2.049 -13.957 1.00 90.81 189 GLU A CA 1
ATOM 1497 C C . GLU A 1 189 ? 14.722 -3.364 -14.263 1.00 90.81 189 GLU A C 1
ATOM 1499 O O . GLU A 1 189 ? 15.309 -4.281 -14.838 1.00 90.81 189 GLU A O 1
ATOM 1504 N N . ALA A 1 190 ? 13.433 -3.453 -13.927 1.00 92.19 190 ALA A N 1
ATOM 1505 C CA . ALA A 1 190 ? 12.595 -4.601 -14.242 1.00 92.19 190 ALA A CA 1
ATOM 1506 C C . ALA A 1 190 ? 12.126 -4.641 -15.714 1.00 92.19 190 ALA A C 1
ATOM 1508 O O . ALA A 1 190 ? 11.652 -5.684 -16.166 1.00 92.19 190 ALA A O 1
ATOM 1509 N N . PHE A 1 191 ? 12.265 -3.554 -16.482 1.00 89.88 191 PHE A N 1
ATOM 1510 C CA . PHE A 1 191 ? 12.029 -3.568 -17.930 1.00 89.88 191 PHE A CA 1
ATOM 1511 C C . PHE A 1 191 ? 13.230 -4.138 -18.686 1.00 89.88 191 PHE A C 1
ATOM 1513 O O . PHE A 1 191 ? 14.373 -3.821 -18.367 1.00 89.88 191 PHE A O 1
ATOM 1520 N N . ASP A 1 192 ? 12.987 -4.909 -19.743 1.00 86.19 192 ASP A N 1
ATOM 1521 C CA . ASP A 1 192 ? 14.063 -5.392 -20.612 1.00 86.19 192 ASP A CA 1
ATOM 1522 C C . ASP A 1 192 ? 14.788 -4.241 -21.338 1.00 86.19 192 ASP A C 1
ATOM 1524 O O . ASP A 1 192 ? 14.185 -3.238 -21.725 1.00 86.19 192 ASP A O 1
ATOM 1528 N N . GLY A 1 193 ? 16.089 -4.409 -21.599 1.00 82.44 193 GLY A N 1
ATOM 1529 C CA . GLY A 1 193 ? 16.944 -3.389 -22.228 1.00 82.44 193 GLY A CA 1
ATOM 1530 C C . GLY A 1 193 ? 16.397 -2.778 -23.532 1.00 82.44 193 GLY A C 1
ATOM 1531 O O . GLY A 1 193 ? 16.413 -1.554 -23.664 1.00 82.44 193 GLY A O 1
ATOM 1532 N N . PRO A 1 194 ? 15.852 -3.567 -24.483 1.00 78.56 194 PRO A N 1
ATOM 1533 C CA . PRO A 1 194 ? 15.210 -3.018 -25.678 1.00 78.56 194 PRO A CA 1
ATOM 1534 C C . PRO A 1 194 ? 14.019 -2.108 -25.364 1.00 78.56 194 PRO A C 1
ATOM 1536 O O . PRO A 1 194 ? 13.823 -1.101 -26.036 1.00 78.56 194 PRO A O 1
ATOM 1539 N N . ILE A 1 195 ? 13.242 -2.434 -24.329 1.00 78.75 195 ILE A N 1
ATOM 1540 C CA . ILE A 1 195 ? 12.124 -1.607 -23.878 1.00 78.75 195 ILE A CA 1
ATOM 1541 C C . ILE A 1 195 ? 12.656 -0.321 -23.250 1.00 78.75 195 ILE A C 1
ATOM 1543 O O . ILE A 1 195 ? 12.209 0.753 -23.629 1.00 78.75 195 ILE A O 1
ATOM 1547 N N . GLN A 1 196 ? 13.662 -0.393 -22.377 1.00 81.88 196 GLN A N 1
ATOM 1548 C CA . GLN A 1 196 ? 14.288 0.806 -21.805 1.00 81.88 196 GLN A CA 1
ATOM 1549 C C . GLN A 1 196 ? 14.814 1.756 -22.897 1.00 81.88 196 GLN A C 1
ATOM 1551 O O . GLN A 1 196 ? 14.637 2.969 -22.808 1.00 81.88 196 GLN A O 1
ATOM 1556 N N . MET A 1 197 ? 15.404 1.205 -23.963 1.00 75.94 197 MET A N 1
ATOM 1557 C CA . MET A 1 197 ? 15.896 1.982 -25.102 1.00 75.94 197 MET A CA 1
ATOM 1558 C C . MET A 1 197 ? 14.758 2.619 -25.911 1.00 75.94 197 MET A C 1
ATOM 1560 O O . MET A 1 197 ? 14.826 3.803 -26.231 1.00 75.94 197 MET A O 1
ATOM 1564 N N . VAL A 1 198 ? 13.712 1.851 -26.238 1.00 67.81 198 VAL A N 1
ATOM 1565 C CA . VAL A 1 198 ? 12.570 2.323 -27.043 1.00 67.81 198 VAL A CA 1
ATOM 1566 C C . VAL A 1 198 ? 11.735 3.348 -26.290 1.00 67.81 198 VAL A C 1
ATOM 1568 O O . VAL A 1 198 ? 11.283 4.329 -26.878 1.00 67.81 198 VAL A O 1
ATOM 1571 N N . LEU A 1 199 ? 11.532 3.138 -24.992 1.00 67.88 199 LEU A N 1
ATOM 1572 C CA . LEU A 1 199 ? 10.784 4.077 -24.177 1.00 67.88 199 LEU A CA 1
ATOM 1573 C C . LEU A 1 199 ? 11.604 5.351 -23.871 1.00 67.88 199 LEU A C 1
ATOM 1575 O O . LEU A 1 199 ? 11.040 6.338 -23.412 1.00 67.88 199 LEU A O 1
ATOM 1579 N N . GLY A 1 200 ? 12.912 5.371 -24.162 1.00 61.66 200 GLY A N 1
ATOM 1580 C CA . GLY A 1 200 ? 13.722 6.592 -24.250 1.00 61.66 200 GLY A CA 1
ATOM 1581 C C . GLY A 1 200 ? 13.784 7.431 -22.971 1.00 61.66 200 GLY A C 1
ATOM 1582 O O . GLY A 1 200 ? 14.152 8.605 -23.029 1.00 61.66 200 GLY 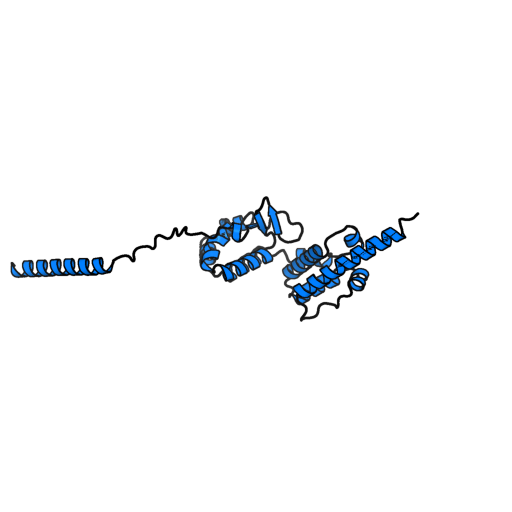A O 1
ATOM 1583 N N . PHE A 1 201 ? 13.406 6.864 -21.825 1.00 67.69 201 PHE A N 1
ATOM 1584 C CA . PHE A 1 201 ? 13.344 7.592 -20.570 1.00 67.69 201 PHE A CA 1
ATOM 1585 C C . PHE A 1 201 ? 14.621 7.445 -19.762 1.00 67.69 201 PHE A C 1
ATOM 1587 O O . PHE A 1 201 ? 15.169 6.354 -19.602 1.00 67.69 201 PHE A O 1
ATOM 1594 N N . ALA A 1 202 ? 15.099 8.583 -19.258 1.00 67.25 202 ALA A N 1
ATOM 1595 C CA . ALA A 1 202 ? 16.242 8.619 -18.369 1.00 67.25 202 ALA A CA 1
ATOM 1596 C C . ALA A 1 202 ? 15.941 7.781 -17.123 1.00 67.25 202 ALA A C 1
ATOM 1598 O O . ALA A 1 202 ? 14.824 7.800 -16.599 1.00 67.25 202 ALA A O 1
ATOM 1599 N N . ARG A 1 203 ? 16.959 7.055 -16.652 1.00 83.00 203 ARG A N 1
ATOM 1600 C CA . ARG A 1 203 ? 16.899 6.347 -15.374 1.00 83.00 203 ARG A CA 1
ATOM 1601 C C . ARG A 1 203 ? 16.378 7.316 -14.300 1.00 83.00 203 ARG A C 1
ATOM 1603 O O . ARG A 1 203 ? 16.899 8.434 -14.244 1.00 83.00 203 ARG A O 1
ATOM 1610 N N . PRO A 1 204 ? 15.395 6.916 -13.469 1.00 84.06 204 PRO A N 1
ATOM 1611 C CA . PRO A 1 204 ? 14.860 7.785 -12.430 1.00 84.06 204 PRO A CA 1
ATOM 1612 C C . PRO A 1 204 ? 15.983 8.377 -11.582 1.00 84.06 204 PRO A C 1
ATOM 1614 O O . PRO A 1 204 ? 16.899 7.665 -11.168 1.00 84.06 204 PRO A O 1
ATOM 1617 N N . THR A 1 205 ? 15.915 9.680 -11.345 1.00 84.38 205 THR A N 1
ATOM 1618 C CA . THR A 1 205 ? 16.775 10.413 -10.412 1.00 84.38 205 THR A CA 1
ATOM 1619 C C . THR A 1 205 ? 16.048 10.602 -9.081 1.00 84.38 205 THR A C 1
ATOM 1621 O O . THR A 1 205 ? 14.875 10.250 -8.952 1.00 84.38 205 THR A O 1
ATOM 1624 N N . VAL A 1 206 ? 16.736 11.148 -8.077 1.00 83.88 206 VAL A N 1
ATOM 1625 C CA . VAL A 1 206 ? 16.150 11.400 -6.747 1.00 83.88 206 VAL A CA 1
ATOM 1626 C C . VAL A 1 206 ? 14.946 12.350 -6.827 1.00 83.88 206 VAL A C 1
ATOM 1628 O O . VAL A 1 206 ? 14.001 12.201 -6.062 1.00 83.88 206 VAL A O 1
ATOM 1631 N N . ASP A 1 207 ? 14.948 13.263 -7.800 1.00 84.06 207 ASP A N 1
ATOM 1632 C CA . ASP A 1 207 ? 13.876 14.243 -8.014 1.00 84.06 207 ASP A CA 1
ATOM 1633 C C . ASP A 1 207 ? 12.732 13.711 -8.893 1.00 84.06 207 ASP A C 1
ATOM 1635 O O . ASP A 1 207 ? 11.729 14.396 -9.093 1.00 84.06 207 ASP A O 1
ATOM 1639 N N . THR A 1 208 ? 12.879 12.506 -9.457 1.00 83.62 208 THR A N 1
ATOM 1640 C CA . THR A 1 208 ? 11.854 11.926 -10.328 1.00 83.62 208 THR A CA 1
ATOM 1641 C C . THR A 1 208 ? 10.668 11.477 -9.490 1.00 83.62 208 THR A C 1
ATOM 1643 O O . THR A 1 208 ? 10.785 10.573 -8.664 1.00 83.62 208 THR A O 1
ATOM 1646 N N . THR A 1 209 ? 9.505 12.077 -9.727 1.00 85.56 209 THR A N 1
ATOM 1647 C CA . THR A 1 209 ? 8.273 11.676 -9.042 1.00 85.56 209 THR A CA 1
ATOM 1648 C C . THR A 1 209 ? 7.627 10.474 -9.726 1.00 85.56 209 THR A C 1
ATOM 1650 O O . THR A 1 209 ? 7.803 10.237 -10.926 1.00 85.56 209 THR A O 1
ATOM 1653 N N . LEU A 1 210 ? 6.807 9.725 -8.981 1.00 82.38 210 LEU A N 1
ATOM 1654 C CA . LEU A 1 210 ? 5.997 8.650 -9.558 1.00 82.38 210 LEU A CA 1
ATOM 1655 C C . LEU A 1 210 ? 5.089 9.179 -10.682 1.00 82.38 210 LEU A C 1
ATOM 1657 O O . LEU A 1 210 ? 4.945 8.535 -11.717 1.00 82.38 210 LEU A O 1
ATOM 1661 N N . GLU A 1 211 ? 4.527 10.379 -10.536 1.00 84.56 211 GLU A N 1
ATOM 1662 C CA . GLU A 1 211 ? 3.715 11.014 -11.580 1.00 84.56 211 GLU A CA 1
ATOM 1663 C C . GLU A 1 211 ? 4.505 11.218 -12.882 1.00 84.56 211 GLU A C 1
ATOM 1665 O O . GLU A 1 211 ? 4.062 10.785 -13.946 1.00 84.56 211 GLU A O 1
ATOM 1670 N N . GLN A 1 212 ? 5.708 11.792 -12.803 1.00 84.50 212 GLN A N 1
ATOM 1671 C CA . GLN A 1 212 ? 6.575 11.986 -13.970 1.00 84.50 212 GLN A CA 1
ATOM 1672 C C . GLN A 1 212 ? 6.944 10.651 -14.623 1.00 84.50 212 GLN A C 1
ATOM 1674 O O . GLN A 1 212 ? 6.877 10.507 -15.848 1.00 84.50 212 GLN A O 1
ATOM 1679 N N . PHE A 1 213 ? 7.280 9.650 -13.808 1.00 83.81 213 PHE A N 1
ATOM 1680 C CA . PHE A 1 213 ? 7.617 8.312 -14.281 1.00 83.81 213 PHE A CA 1
ATOM 1681 C C . PHE A 1 213 ? 6.435 7.654 -15.012 1.00 83.81 213 PHE A C 1
ATOM 1683 O O . PHE A 1 213 ? 6.564 7.202 -16.151 1.00 83.81 213 PHE A O 1
ATOM 1690 N N . THR A 1 214 ? 5.246 7.673 -14.407 1.00 83.75 214 THR A N 1
ATOM 1691 C CA . THR A 1 214 ? 4.032 7.084 -14.993 1.00 83.75 214 THR A CA 1
ATOM 1692 C C . THR A 1 214 ? 3.555 7.814 -16.252 1.00 83.75 214 THR A C 1
ATOM 1694 O O . THR A 1 214 ? 3.133 7.166 -17.211 1.00 83.75 214 THR A O 1
ATOM 1697 N N . MET A 1 215 ? 3.653 9.146 -16.303 1.00 83.31 215 MET A N 1
ATOM 1698 C CA . MET A 1 215 ? 3.323 9.927 -17.500 1.00 83.31 215 MET A CA 1
ATOM 1699 C C . MET A 1 215 ? 4.228 9.550 -18.674 1.00 83.31 215 MET A C 1
ATOM 1701 O O . MET A 1 215 ? 3.766 9.384 -19.805 1.00 83.31 215 MET A O 1
ATOM 1705 N N . THR A 1 216 ? 5.510 9.352 -18.386 1.00 80.50 216 THR A N 1
ATOM 1706 C CA . THR A 1 216 ? 6.501 8.952 -19.379 1.00 80.50 216 THR A CA 1
ATOM 1707 C C . THR A 1 216 ? 6.181 7.569 -19.954 1.00 80.50 216 THR A C 1
ATOM 1709 O O . THR A 1 216 ? 6.121 7.413 -21.174 1.00 80.50 216 THR A O 1
ATOM 1712 N N . ILE A 1 217 ? 5.847 6.594 -19.103 1.00 81.31 217 ILE A N 1
ATOM 1713 C CA . ILE A 1 217 ? 5.424 5.251 -19.534 1.00 81.31 217 ILE A CA 1
ATOM 1714 C C . ILE A 1 217 ? 4.172 5.317 -20.415 1.00 81.31 217 ILE A C 1
ATOM 1716 O O . ILE A 1 217 ? 4.145 4.717 -21.490 1.00 81.31 217 ILE A O 1
ATOM 1720 N N . LYS A 1 218 ? 3.151 6.087 -20.015 1.00 79.25 218 LYS A N 1
ATOM 1721 C CA . LYS A 1 218 ? 1.907 6.241 -20.792 1.00 79.25 218 LYS A CA 1
ATOM 1722 C C . LYS A 1 218 ? 2.146 6.827 -22.182 1.00 79.25 218 LYS A C 1
ATOM 1724 O O . LYS A 1 218 ? 1.531 6.380 -23.151 1.00 79.25 218 LYS A O 1
ATOM 1729 N N . ASN A 1 219 ? 3.021 7.824 -22.290 1.00 73.19 219 ASN A N 1
ATOM 1730 C CA . ASN A 1 219 ? 3.358 8.438 -23.574 1.00 73.19 219 ASN A CA 1
ATOM 1731 C C . ASN A 1 219 ? 4.111 7.462 -24.480 1.00 73.19 219 ASN A C 1
ATOM 1733 O O . ASN A 1 219 ? 3.856 7.411 -25.681 1.00 73.19 219 ASN A O 1
ATOM 1737 N N . CYS A 1 220 ? 4.980 6.639 -23.900 1.00 68.00 220 CYS A N 1
ATOM 1738 C CA . CYS A 1 220 ? 5.769 5.687 -24.662 1.00 68.00 220 CYS A CA 1
ATOM 1739 C C . CYS A 1 220 ? 4.958 4.456 -25.087 1.00 68.00 220 CYS A C 1
ATOM 1741 O O . CYS A 1 220 ? 5.063 4.048 -26.238 1.00 68.00 220 CYS A O 1
ATOM 1743 N N . GLY A 1 221 ? 4.067 3.931 -24.237 1.00 63.50 221 GLY A N 1
ATOM 1744 C CA . GLY A 1 221 ? 3.189 2.804 -24.584 1.00 63.50 221 GLY A CA 1
ATOM 1745 C C . GLY A 1 221 ? 2.331 3.056 -25.834 1.00 63.50 221 GLY A C 1
ATOM 1746 O O . GLY A 1 221 ? 2.110 2.144 -26.631 1.00 63.50 221 GLY A O 1
ATOM 1747 N N . LYS A 1 222 ? 1.925 4.312 -26.079 1.00 60.97 222 LYS A N 1
ATOM 1748 C CA . LYS A 1 222 ? 1.232 4.713 -27.319 1.00 60.97 222 LYS A CA 1
ATOM 1749 C C . LYS A 1 222 ? 2.122 4.590 -28.562 1.00 60.97 222 LYS A C 1
ATOM 1751 O O . LYS A 1 222 ? 1.637 4.185 -29.616 1.00 60.97 222 LYS A O 1
ATOM 1756 N N . ASN A 1 223 ? 3.414 4.889 -28.432 1.00 58.84 223 ASN A N 1
ATOM 1757 C CA . ASN A 1 223 ? 4.385 4.814 -29.524 1.00 58.84 223 ASN A CA 1
ATOM 1758 C C . ASN A 1 223 ? 4.799 3.362 -29.819 1.00 58.84 223 ASN A C 1
ATOM 1760 O O . ASN A 1 223 ? 4.895 2.981 -30.984 1.00 58.84 223 ASN A O 1
ATOM 1764 N N . THR A 1 224 ? 4.969 2.522 -28.793 1.00 54.59 224 THR A N 1
ATOM 1765 C CA . THR A 1 224 ? 5.351 1.107 -28.955 1.00 54.59 224 THR A CA 1
ATOM 1766 C C . THR A 1 224 ? 4.247 0.285 -29.630 1.00 54.59 224 THR A C 1
ATOM 1768 O O . THR A 1 224 ? 4.532 -0.552 -30.486 1.00 54.59 224 THR A O 1
ATOM 1771 N N . LEU A 1 225 ? 2.974 0.561 -29.316 1.00 54.66 225 LEU A N 1
ATOM 1772 C CA . LEU A 1 225 ? 1.822 -0.056 -29.990 1.00 54.66 225 LEU A CA 1
ATOM 1773 C C . LEU A 1 225 ? 1.691 0.389 -31.456 1.00 54.66 225 LEU A C 1
ATOM 1775 O O . LEU A 1 225 ? 1.299 -0.412 -32.306 1.00 54.66 225 LEU A O 1
ATOM 1779 N N . ALA A 1 226 ? 2.033 1.643 -31.769 1.00 54.41 226 ALA A N 1
ATOM 1780 C CA . ALA A 1 226 ? 2.062 2.136 -33.146 1.00 54.41 226 ALA A CA 1
ATOM 1781 C C . ALA A 1 226 ? 3.159 1.435 -33.969 1.00 54.41 226 ALA A C 1
ATOM 1783 O O . ALA A 1 226 ? 2.886 0.936 -35.060 1.00 54.41 226 ALA A O 1
ATOM 1784 N N . GLN A 1 227 ? 4.361 1.289 -33.404 1.00 53.94 227 GLN A N 1
ATOM 1785 C CA . GLN A 1 227 ? 5.482 0.599 -34.054 1.00 53.94 227 GLN A CA 1
ATOM 1786 C C . GLN A 1 227 ? 5.245 -0.913 -34.218 1.00 53.94 227 GLN A C 1
ATOM 1788 O O . GLN A 1 227 ? 5.605 -1.488 -35.246 1.00 53.94 227 GLN A O 1
ATOM 1793 N N . GLY A 1 228 ? 4.582 -1.566 -33.254 1.00 54.97 228 GLY A N 1
ATOM 1794 C CA . GLY A 1 228 ? 4.198 -2.979 -33.364 1.00 54.97 228 GLY A CA 1
ATOM 1795 C C . GLY A 1 228 ? 3.194 -3.248 -34.494 1.00 54.97 228 GLY A C 1
ATOM 1796 O O . GLY A 1 228 ? 3.333 -4.229 -35.226 1.00 54.97 228 GLY A O 1
ATOM 1797 N N . LYS A 1 229 ? 2.223 -2.346 -34.698 1.00 54.19 229 LYS A N 1
ATOM 1798 C CA . LYS A 1 229 ? 1.265 -2.423 -35.817 1.00 54.19 229 LYS A CA 1
ATOM 1799 C C . LYS A 1 229 ? 1.928 -2.179 -37.176 1.00 54.19 229 LYS A C 1
ATOM 1801 O O . LYS A 1 229 ? 1.602 -2.870 -38.139 1.00 54.19 229 LYS A O 1
ATOM 1806 N N . GLU A 1 230 ? 2.884 -1.255 -37.259 1.00 53.97 230 GLU A N 1
ATOM 1807 C CA . GLU A 1 230 ? 3.670 -1.030 -38.482 1.00 53.97 230 GLU A CA 1
ATOM 1808 C C . GLU A 1 230 ? 4.543 -2.238 -38.853 1.00 53.97 230 GLU A C 1
ATOM 1810 O O . GLU A 1 230 ? 4.678 -2.564 -40.033 1.00 53.97 230 GLU A O 1
ATOM 1815 N N . TYR A 1 231 ? 5.097 -2.947 -37.865 1.00 50.16 231 TYR A N 1
ATOM 1816 C CA . TYR A 1 231 ? 5.844 -4.182 -38.110 1.00 50.16 231 TYR A CA 1
ATOM 1817 C C . TYR A 1 231 ? 4.942 -5.306 -38.648 1.00 50.16 231 TYR A C 1
ATOM 1819 O O . TYR A 1 231 ? 5.330 -5.998 -39.590 1.00 50.16 231 TYR A O 1
ATOM 1827 N N . GLN A 1 232 ? 3.714 -5.450 -38.133 1.00 52.09 232 GLN A N 1
ATOM 1828 C CA . GLN A 1 232 ? 2.724 -6.395 -38.674 1.00 52.09 232 GLN A CA 1
ATOM 1829 C C . GLN A 1 232 ? 2.282 -6.035 -40.098 1.00 52.09 232 GLN A C 1
ATOM 1831 O O . GLN A 1 232 ? 2.193 -6.914 -40.949 1.00 52.09 232 GLN A O 1
ATOM 1836 N N . ALA A 1 233 ? 2.087 -4.748 -40.399 1.00 55.50 233 ALA A N 1
ATOM 1837 C CA . ALA A 1 233 ? 1.777 -4.295 -41.757 1.00 55.50 233 ALA A CA 1
ATOM 1838 C C . ALA A 1 233 ? 2.911 -4.597 -42.757 1.00 55.50 233 ALA A C 1
ATOM 1840 O O . ALA A 1 233 ? 2.653 -4.839 -43.933 1.00 55.50 233 ALA A O 1
ATOM 1841 N N . ARG A 1 234 ? 4.167 -4.620 -42.290 1.00 52.72 234 ARG A N 1
ATOM 1842 C CA . ARG A 1 234 ? 5.349 -4.946 -43.107 1.00 52.72 234 ARG A CA 1
ATOM 1843 C C . ARG A 1 234 ? 5.636 -6.443 -43.236 1.00 52.72 234 ARG A C 1
ATOM 1845 O O . ARG A 1 234 ? 6.313 -6.827 -44.181 1.00 52.72 234 ARG A O 1
ATOM 1852 N N . THR A 1 235 ? 5.154 -7.275 -42.313 1.00 59.28 235 THR A N 1
ATOM 1853 C CA . THR A 1 235 ? 5.436 -8.726 -42.278 1.00 59.28 235 THR A CA 1
ATOM 1854 C C . THR A 1 235 ? 4.236 -9.603 -42.646 1.00 59.28 235 THR A C 1
ATOM 1856 O O . THR A 1 235 ? 4.426 -10.772 -42.958 1.00 59.28 235 THR A O 1
ATOM 1859 N N . GLY A 1 236 ? 3.018 -9.049 -42.679 1.00 50.53 236 GLY A N 1
ATOM 1860 C CA . GLY A 1 236 ? 1.778 -9.734 -43.072 1.00 50.53 236 GLY A CA 1
ATOM 1861 C C . GLY A 1 236 ? 1.384 -9.606 -44.550 1.00 50.53 236 GLY A C 1
ATOM 1862 O O . GLY A 1 236 ? 0.234 -9.863 -44.888 1.00 50.53 236 GLY A O 1
ATOM 1863 N N . SER A 1 237 ? 2.296 -9.189 -45.434 1.00 43.22 237 SER A N 1
ATOM 1864 C CA . SER A 1 237 ? 2.136 -9.342 -46.890 1.00 43.22 237 SER A CA 1
ATOM 1865 C C . SER A 1 237 ? 3.067 -10.448 -47.378 1.00 43.22 237 SER A C 1
ATOM 1867 O O . SER A 1 237 ? 4.188 -10.181 -47.809 1.00 43.22 237 SER A O 1
ATOM 1869 N N . GLY A 1 238 ? 2.601 -11.687 -47.252 1.00 37.16 238 GLY A N 1
ATOM 1870 C CA . GLY A 1 238 ? 3.241 -12.899 -47.758 1.00 37.16 238 GLY A CA 1
ATOM 1871 C C . GLY A 1 238 ? 2.222 -14.016 -47.837 1.00 37.16 238 GLY A C 1
ATOM 1872 O O . GLY A 1 238 ? 1.780 -14.447 -46.751 1.00 37.16 238 GLY A O 1
#

Solvent-accessible surface area (backbone atoms only — not comparable to full-atom values): 13487 Å² total; per-residue (Å²): 116,66,69,64,52,53,51,52,50,52,52,52,52,51,52,53,48,51,53,49,53,57,53,60,70,59,60,68,77,77,74,74,95,58,93,71,72,80,77,69,76,55,41,77,84,78,32,32,39,23,66,77,52,81,62,94,52,73,33,57,34,78,55,97,91,41,51,33,24,39,29,46,71,60,46,37,51,51,50,54,52,49,23,73,72,72,35,56,73,59,44,54,78,28,56,74,74,16,38,31,65,64,51,32,46,39,59,71,70,70,42,49,74,67,55,48,53,49,51,57,71,47,53,69,67,57,46,34,54,50,48,40,68,77,57,52,59,55,45,70,61,25,44,57,49,46,76,66,47,69,48,45,74,65,44,54,70,71,66,52,58,66,65,54,52,41,48,35,36,31,50,24,29,45,44,56,70,43,54,74,49,56,17,48,40,51,36,57,70,25,39,36,69,71,54,50,59,73,52,66,62,77,78,69,48,86,84,53,46,71,67,60,54,52,54,48,50,58,59,31,54,58,52,55,55,51,53,53,52,54,52,47,67,70,66,72,77,124

Sequence (238 aa):
MQEFVDELQTVRDNISQVVREVMADFRQPSLPTADTTFIGLEPEHIGYFNPDAPDDGTGISMETDITIFTDVFIFTSRLRHRAAIHGEALIRLVWDRCLLGSALVWHLQILTAAERLALHTASIEVVATRLEKDFCPDHASAFARLTKARYTLWDAFQNKDMMIFVIIVVRNAKACGMNDHAQLISAFEAFDGPIQMVLGFARPTVDTTLEQFTMTIKNCGKNTLAQGKEYQARTGSG

Secondary structure (DSSP, 8-state):
-HHHHHHHHHHHHHHHHHHHHHHHHT----------------GGGT-EE-TTS---SSSEEEETTEEEE--HHHHHHHHHHHHHHH-HHHHHTTGGGGB-HHHHHIIIIIS-HHHHHHHHHS-HHHHHHHHHHHHSPPHHHHHHHHHH--B-HHHHHTT--HHHHHHHHHHHHHHTT--HHHHHHHHHHTB-HHHHHHHTPPPP-TT--HHHHHHHHHHHHHHHHHHHHHHHHHHS--

pLDDT: mean 81.59, std 16.09, range [37.16, 97.25]

Foldseek 3Di:
DVVVVVVVVVVVVVVVVVVVVVVVVPPDPPPPPDPPPVPQDALQVLFAEDLPDDDPLLQWDDDPSGIYGNALVVSLVSLVVCCVVVNFLSSLVHVLVRYDDVRVCCQPPVDDPVRNVCSSPDTSVVVSVVSCVVNQPDLVVLVVCLVPQADEVVCLVVVPDLLSSLSNNLSSCVSNVHDQLVSQQSSLVRYDPVLNVQLPDDRRDPPDDPVNSSVSSVVSSVVSVVVVVVVCVVVVPD

Radius of gyration: 30.19 Å; Cα contacts (8 Å, |Δi|>4): 224; chains: 1; bounding box: 59×46×114 Å

Mean predicted aligned error: 12.89 Å